Protein AF-C2E401-F1 (afdb_monomer)

Nearest PDB structures (foldseek):
  1vhv-assembly1_A  TM=4.574E-01  e=3.512E+00  Archaeoglobus fulgidus
  2iyl-assembly1_D  TM=3.220E-01  e=4.469E+00  Thermus aquaticus
  8xku-assembly1_B  TM=2.188E-01  e=2.760E+00  Arabidopsis thaliana
  1ygp-assembly1_B  TM=1.550E-01  e=3.512E+00  Saccharomyces cerevisiae

Structure (mmCIF, N/CA/C/O backbone):
data_AF-C2E401-F1
#
_entry.id   AF-C2E401-F1
#
loop_
_atom_site.group_PDB
_atom_site.id
_atom_site.type_symbol
_atom_site.label_atom_id
_atom_site.label_alt_id
_atom_site.label_comp_id
_atom_site.label_asym_id
_atom_site.label_entity_id
_atom_site.label_seq_id
_atom_site.pdbx_PDB_ins_code
_atom_site.Cartn_x
_atom_site.Cartn_y
_atom_site.Cartn_z
_atom_site.occupancy
_atom_site.B_iso_or_equiv
_atom_site.auth_seq_id
_atom_site.auth_comp_id
_atom_site.auth_asym_id
_atom_site.auth_atom_id
_atom_site.pdbx_PDB_model_num
ATOM 1 N N . MET A 1 1 ? 2.621 3.891 -14.613 1.00 53.84 1 MET A N 1
ATOM 2 C CA . MET A 1 1 ? 1.465 3.676 -15.505 1.00 53.84 1 MET A CA 1
ATOM 3 C C . MET A 1 1 ? 0.706 4.968 -15.744 1.00 53.84 1 MET A C 1
ATOM 5 O O . MET A 1 1 ? 0.285 5.623 -14.804 1.00 53.84 1 MET A O 1
ATOM 9 N N . ILE A 1 2 ? 0.466 5.274 -17.022 1.00 48.91 2 ILE A N 1
ATOM 10 C CA . ILE A 1 2 ? -0.701 6.003 -17.568 1.00 48.91 2 ILE A CA 1
ATOM 11 C C . ILE A 1 2 ? -0.816 7.533 -17.373 1.00 48.91 2 ILE A C 1
ATOM 13 O O . ILE A 1 2 ? -1.593 8.129 -18.115 1.00 48.91 2 ILE A O 1
ATOM 17 N N . ILE A 1 3 ? -0.002 8.221 -16.565 1.00 50.59 3 ILE A N 1
ATOM 18 C CA . ILE A 1 3 ? 0.124 9.692 -16.685 1.00 50.59 3 ILE A CA 1
ATOM 19 C C . ILE A 1 3 ? 1.580 10.095 -16.886 1.00 50.59 3 ILE A C 1
ATOM 21 O O . ILE A 1 3 ? 2.408 9.993 -15.989 1.00 50.59 3 ILE A O 1
ATOM 25 N N . GLY A 1 4 ? 1.883 10.583 -18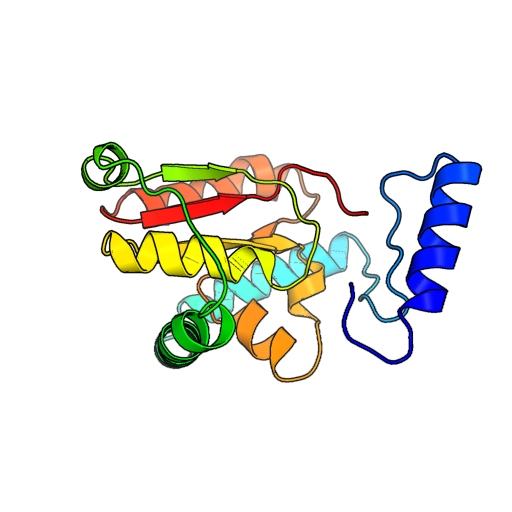.086 1.00 59.53 4 GLY A N 1
ATOM 26 C CA . GLY A 1 4 ? 3.185 11.150 -18.410 1.00 59.53 4 GLY A CA 1
ATOM 27 C C . GLY A 1 4 ? 3.507 11.058 -19.895 1.00 59.53 4 GLY A C 1
ATOM 28 O O . GLY A 1 4 ? 2.906 10.281 -20.638 1.00 59.53 4 GLY A O 1
ATOM 29 N N . LYS A 1 5 ? 4.512 11.829 -20.318 1.00 65.88 5 LYS A N 1
ATOM 30 C CA . LYS A 1 5 ? 5.026 11.883 -21.699 1.00 65.88 5 LYS A CA 1
ATOM 31 C C . LYS A 1 5 ? 5.462 10.511 -22.261 1.00 65.88 5 LYS A C 1
ATOM 33 O O . LYS A 1 5 ? 5.660 10.392 -23.462 1.00 65.88 5 LYS A O 1
ATOM 38 N N . LYS A 1 6 ? 5.576 9.480 -21.410 1.00 80.75 6 LYS A N 1
ATOM 39 C CA . LYS A 1 6 ? 6.107 8.142 -21.718 1.00 80.75 6 LYS A CA 1
ATOM 40 C C . LYS A 1 6 ? 5.049 7.041 -21.903 1.00 80.75 6 LYS A C 1
ATOM 42 O O . LYS A 1 6 ? 5.400 5.872 -22.001 1.00 80.75 6 LYS A O 1
ATOM 47 N N . ARG A 1 7 ? 3.748 7.361 -21.992 1.00 84.25 7 ARG A N 1
ATOM 48 C CA . ARG A 1 7 ? 2.684 6.338 -22.168 1.00 84.25 7 ARG A CA 1
ATOM 49 C C . ARG A 1 7 ? 2.945 5.385 -23.345 1.00 84.25 7 ARG A C 1
ATOM 51 O O . ARG A 1 7 ? 2.696 4.190 -23.222 1.00 84.25 7 ARG A O 1
ATOM 58 N N . GLN A 1 8 ? 3.426 5.904 -24.475 1.00 88.88 8 GLN A N 1
ATOM 59 C CA . GLN A 1 8 ? 3.724 5.078 -25.652 1.00 88.88 8 GLN A CA 1
ATOM 60 C C . GLN A 1 8 ? 4.881 4.104 -25.403 1.00 88.88 8 GLN A C 1
ATOM 62 O O . GLN A 1 8 ? 4.818 2.954 -25.829 1.00 88.88 8 GLN A O 1
ATOM 67 N N . GLU A 1 9 ? 5.898 4.540 -24.661 1.00 90.56 9 GLU A N 1
ATOM 68 C CA . GLU A 1 9 ? 7.035 3.709 -24.266 1.00 90.56 9 GLU A CA 1
ATOM 69 C C . GLU A 1 9 ? 6.587 2.544 -23.375 1.00 90.56 9 GLU A C 1
ATOM 71 O O . GLU A 1 9 ? 6.950 1.400 -23.628 1.00 90.56 9 GLU A O 1
ATOM 76 N N . VAL A 1 10 ? 5.701 2.804 -22.409 1.00 88.06 10 VAL A N 1
ATOM 77 C CA . VAL A 1 10 ? 5.106 1.758 -21.559 1.00 88.06 10 VAL A CA 1
ATOM 78 C C . VAL A 1 10 ? 4.336 0.733 -22.397 1.00 88.06 10 VAL A C 1
ATOM 80 O O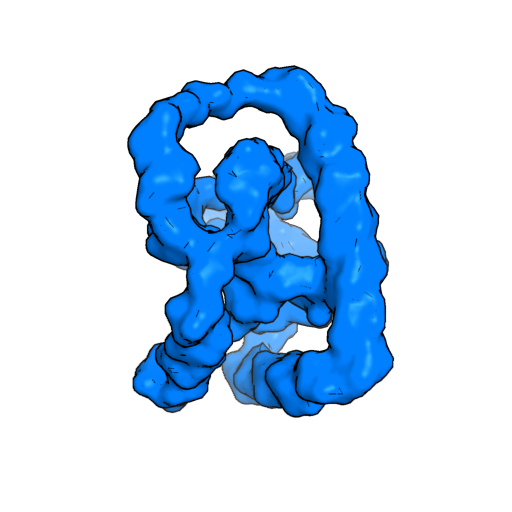 . VAL A 1 10 ? 4.521 -0.469 -22.228 1.00 88.06 10 VAL A O 1
ATOM 83 N N . ILE A 1 11 ? 3.510 1.180 -23.352 1.00 89.88 11 ILE A N 1
ATOM 84 C CA . ILE A 1 11 ? 2.772 0.273 -24.252 1.00 89.88 11 ILE A CA 1
ATOM 85 C C . ILE A 1 11 ? 3.740 -0.590 -25.072 1.00 89.88 11 ILE A C 1
ATOM 87 O O . ILE A 1 11 ? 3.501 -1.786 -25.259 1.00 89.88 11 ILE A O 1
ATOM 91 N N . PHE A 1 12 ? 4.830 -0.002 -25.564 1.00 92.81 12 PHE A N 1
ATOM 92 C CA . PHE A 1 12 ? 5.866 -0.738 -26.281 1.00 92.81 12 PHE A CA 1
ATOM 93 C C . PHE A 1 12 ? 6.557 -1.774 -25.382 1.00 92.81 12 PHE A C 1
ATOM 95 O O . PHE A 1 12 ? 6.706 -2.929 -25.788 1.00 92.81 12 PHE A O 1
ATOM 102 N N . ASN A 1 13 ? 6.904 -1.399 -24.149 1.00 91.88 13 ASN A N 1
ATOM 103 C CA . ASN A 1 13 ? 7.502 -2.298 -23.167 1.00 91.88 13 ASN A CA 1
ATOM 104 C C . ASN A 1 13 ? 6.585 -3.483 -22.854 1.00 91.88 13 ASN A C 1
ATOM 106 O O . ASN A 1 13 ? 7.047 -4.618 -22.927 1.00 91.88 13 ASN A O 1
ATOM 110 N N . ILE A 1 14 ? 5.286 -3.246 -22.634 1.00 90.50 14 ILE A N 1
ATOM 111 C CA . ILE A 1 14 ? 4.287 -4.311 -22.441 1.00 90.50 14 ILE A CA 1
ATOM 112 C C . ILE A 1 14 ? 4.286 -5.270 -23.637 1.00 90.50 14 ILE A C 1
ATOM 114 O O . ILE A 1 14 ? 4.414 -6.481 -23.458 1.00 90.50 14 ILE A O 1
ATOM 118 N N . LYS A 1 15 ? 4.197 -4.753 -24.873 1.00 93.94 15 LYS A N 1
ATOM 119 C CA . LYS A 1 15 ? 4.199 -5.591 -26.089 1.00 93.94 15 LYS A CA 1
ATOM 120 C C . LYS A 1 15 ? 5.456 -6.457 -26.188 1.00 93.94 15 LYS A C 1
ATOM 122 O O . LYS A 1 15 ? 5.365 -7.636 -26.534 1.00 93.94 15 LYS A O 1
ATOM 127 N N . ARG A 1 16 ? 6.620 -5.885 -25.873 1.00 95.56 16 ARG A N 1
ATOM 128 C CA . ARG A 1 16 ? 7.897 -6.606 -25.846 1.00 95.56 16 ARG A CA 1
ATOM 129 C C . ARG A 1 16 ? 7.902 -7.691 -24.767 1.00 95.56 16 ARG A C 1
ATOM 131 O O . ARG A 1 16 ? 8.187 -8.841 -25.089 1.00 95.56 16 ARG A O 1
ATOM 138 N N . CYS A 1 17 ? 7.543 -7.357 -23.527 1.00 93.44 17 CYS A N 1
ATOM 139 C CA . CYS A 1 17 ? 7.498 -8.300 -22.407 1.00 93.44 17 CYS A CA 1
ATOM 140 C C . CYS A 1 17 ? 6.552 -9.478 -22.692 1.00 93.44 17 CYS A C 1
ATOM 142 O O . CYS A 1 17 ? 6.923 -10.627 -22.458 1.00 93.44 17 CYS A O 1
ATOM 144 N N . VAL A 1 18 ? 5.384 -9.223 -23.296 1.00 93.25 18 VAL A N 1
ATOM 145 C CA . VAL A 1 18 ? 4.443 -10.273 -23.730 1.00 93.25 18 VAL A CA 1
ATOM 146 C C . VAL A 1 18 ? 5.065 -11.178 -24.797 1.00 93.25 18 VAL A C 1
ATOM 148 O O . VAL A 1 18 ? 5.017 -12.400 -24.656 1.00 93.25 18 VAL A O 1
ATOM 151 N N . LYS A 1 19 ? 5.697 -10.609 -25.836 1.00 96.62 19 LYS A N 1
ATOM 152 C CA . LYS A 1 19 ? 6.385 -11.384 -26.889 1.00 96.62 19 LYS A CA 1
ATOM 153 C C . LYS A 1 19 ? 7.498 -12.267 -26.312 1.00 96.62 19 LYS A C 1
ATOM 155 O O . LYS A 1 19 ? 7.690 -13.392 -26.763 1.00 96.62 19 LYS A O 1
ATOM 160 N N . GLU A 1 20 ? 8.205 -11.766 -25.304 1.00 96.50 20 GLU A N 1
ATOM 161 C CA . GLU A 1 20 ? 9.292 -12.465 -24.611 1.00 96.50 20 GLU A CA 1
ATOM 162 C C . GLU A 1 20 ? 8.810 -13.395 -23.479 1.00 96.50 20 GLU A C 1
ATOM 164 O O . GLU A 1 20 ? 9.640 -14.016 -22.818 1.00 96.50 20 GLU A O 1
ATOM 169 N N . LYS A 1 21 ? 7.492 -13.507 -23.240 1.00 93.56 21 LYS A N 1
ATOM 170 C CA . LYS A 1 21 ? 6.885 -14.258 -22.119 1.00 93.56 21 LYS A CA 1
ATOM 171 C C . LYS A 1 21 ? 7.389 -13.823 -20.731 1.00 93.56 21 LYS A C 1
ATOM 173 O O . LYS A 1 21 ? 7.391 -14.603 -19.781 1.00 93.56 21 LYS A O 1
ATOM 178 N N . LYS A 1 22 ? 7.800 -12.562 -20.599 1.00 89.62 22 LYS A N 1
ATOM 179 C CA . LYS A 1 22 ? 8.215 -11.921 -19.345 1.00 89.62 22 LYS A CA 1
ATOM 180 C C . LYS A 1 22 ? 7.029 -11.188 -18.723 1.00 89.62 22 LYS A C 1
ATOM 182 O O . LYS A 1 22 ? 6.993 -9.967 -18.706 1.00 89.62 22 LYS A O 1
ATOM 187 N N . PHE A 1 23 ? 6.042 -11.938 -18.240 1.00 85.06 23 PHE A N 1
ATOM 188 C CA . PHE A 1 23 ? 4.766 -11.368 -17.784 1.00 85.06 23 PHE A CA 1
ATOM 189 C C . PHE A 1 23 ? 4.851 -10.532 -16.502 1.00 85.06 23 PHE A C 1
ATOM 191 O O . PHE A 1 23 ? 3.924 -9.785 -16.233 1.00 85.06 23 PHE A O 1
ATOM 198 N N . ASN A 1 24 ? 5.952 -10.652 -15.751 1.00 83.12 24 ASN A N 1
ATOM 199 C CA . ASN A 1 24 ? 6.128 -10.011 -14.446 1.00 83.12 24 ASN A CA 1
ATOM 200 C C . ASN A 1 24 ? 7.250 -8.951 -14.446 1.00 83.12 24 ASN A C 1
ATOM 202 O O . ASN A 1 24 ? 7.960 -8.793 -13.450 1.00 83.12 24 ASN A O 1
ATOM 206 N N . ALA A 1 25 ? 7.572 -8.387 -15.611 1.00 85.12 25 ALA A N 1
ATOM 207 C CA . ALA A 1 25 ? 8.765 -7.572 -15.800 1.00 85.12 25 ALA A CA 1
ATOM 208 C C . ALA A 1 25 ? 8.399 -6.106 -15.989 1.00 85.12 25 ALA A C 1
ATOM 210 O O . ALA A 1 25 ? 7.929 -5.763 -17.070 1.00 85.12 25 ALA A O 1
ATOM 211 N N . LYS A 1 26 ? 8.771 -5.274 -15.003 1.00 84.88 26 LYS A N 1
ATOM 212 C CA . LYS A 1 26 ? 8.526 -3.824 -14.969 1.00 84.88 26 LYS A CA 1
ATOM 213 C C . LYS A 1 26 ? 8.555 -3.180 -16.351 1.00 84.88 26 LYS A C 1
ATOM 215 O O . LYS A 1 26 ? 9.577 -3.202 -17.046 1.00 84.88 26 LYS A O 1
ATOM 220 N N . VAL A 1 27 ? 7.449 -2.543 -16.711 1.00 87.56 27 VAL A N 1
ATOM 221 C CA . VAL A 1 27 ? 7.296 -1.854 -18.003 1.00 87.56 27 VAL A CA 1
ATOM 222 C C . VAL A 1 27 ? 7.454 -0.335 -17.915 1.00 87.56 27 VAL A C 1
ATOM 224 O O . VAL A 1 27 ? 7.533 0.335 -18.949 1.00 87.56 27 VAL A O 1
ATOM 227 N N . GLU A 1 28 ? 7.527 0.216 -16.703 1.00 85.75 28 GLU A N 1
ATOM 228 C CA . GLU A 1 28 ? 7.689 1.647 -16.447 1.00 85.75 28 GLU A CA 1
ATOM 229 C C . GLU A 1 28 ? 9.171 2.070 -16.484 1.00 85.75 28 GLU A C 1
ATOM 231 O O . GLU A 1 28 ? 9.971 1.579 -15.688 1.00 85.75 28 GLU A O 1
ATOM 236 N N . PRO A 1 29 ? 9.565 3.005 -17.370 1.00 82.81 29 PRO A N 1
ATOM 237 C CA . PRO A 1 29 ? 10.975 3.363 -17.573 1.00 82.81 29 PRO A CA 1
ATOM 238 C C . PRO A 1 29 ? 11.685 3.966 -16.354 1.00 82.81 29 PRO A C 1
ATOM 240 O O . PRO A 1 29 ? 12.901 3.847 -16.235 1.00 82.81 29 PRO A O 1
ATOM 243 N N . ASP A 1 30 ? 10.942 4.643 -15.476 1.00 82.88 30 ASP A N 1
ATOM 244 C CA . ASP A 1 30 ? 11.491 5.395 -14.339 1.00 82.88 30 ASP A CA 1
ATOM 245 C C . ASP A 1 30 ? 11.269 4.684 -12.992 1.00 82.88 30 ASP A C 1
ATOM 247 O O . ASP A 1 30 ? 11.499 5.274 -11.929 1.00 82.88 30 ASP A O 1
ATOM 251 N N . ASP A 1 31 ? 10.813 3.429 -13.016 1.00 81.94 31 ASP A N 1
ATOM 252 C CA . ASP A 1 31 ? 10.575 2.682 -11.789 1.00 81.94 31 ASP A CA 1
ATOM 253 C C . ASP A 1 31 ? 11.897 2.283 -11.114 1.00 81.94 31 ASP A C 1
ATOM 255 O O . ASP A 1 31 ? 12.832 1.816 -11.774 1.00 81.94 31 ASP A O 1
ATOM 259 N N . PRO A 1 32 ? 12.018 2.441 -9.780 1.00 82.00 32 PRO A N 1
ATOM 260 C CA . PRO A 1 32 ? 13.243 2.082 -9.084 1.00 82.00 32 PRO A CA 1
ATOM 261 C C . PRO A 1 32 ? 13.542 0.582 -9.199 1.00 82.00 32 PRO A C 1
ATOM 263 O O . PRO A 1 32 ? 12.766 -0.255 -8.741 1.00 82.00 32 PRO A O 1
ATOM 266 N N . VAL A 1 33 ? 14.719 0.241 -9.725 1.00 81.94 33 VAL A N 1
ATOM 267 C CA . VAL A 1 33 ? 15.235 -1.136 -9.748 1.00 81.94 33 VAL A CA 1
ATOM 268 C C . VAL A 1 33 ? 16.259 -1.301 -8.632 1.00 81.94 33 VAL A C 1
ATOM 270 O O . VAL A 1 33 ? 17.300 -0.643 -8.613 1.00 81.94 33 VAL A O 1
ATOM 273 N N . LEU A 1 34 ? 15.960 -2.170 -7.668 1.00 84.75 34 LEU A N 1
ATOM 274 C CA . LEU A 1 34 ? 16.751 -2.342 -6.451 1.00 84.75 34 LEU A CA 1
ATOM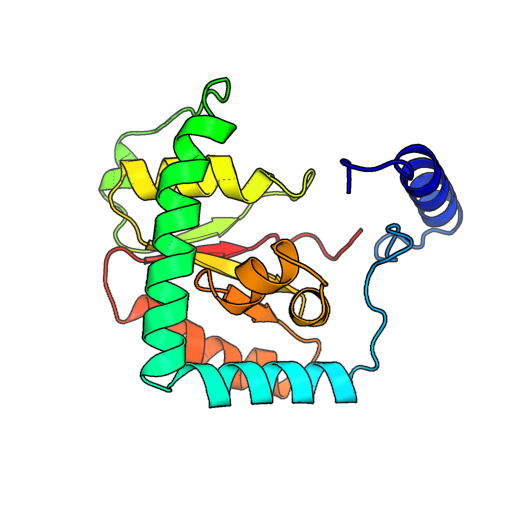 275 C C . LEU A 1 34 ? 17.122 -3.812 -6.241 1.00 84.75 34 LEU A C 1
ATOM 277 O O . LEU A 1 34 ? 16.387 -4.727 -6.607 1.00 84.75 34 LEU A O 1
ATOM 281 N N . SER A 1 35 ? 18.266 -4.056 -5.599 1.00 88.38 35 SER A N 1
ATOM 282 C CA . SER A 1 35 ? 18.619 -5.414 -5.176 1.00 88.38 35 SER A CA 1
ATOM 283 C C . SER A 1 35 ? 17.729 -5.874 -4.018 1.00 88.38 35 SER A C 1
ATOM 285 O O . SER A 1 35 ? 17.392 -5.084 -3.133 1.00 88.38 35 SER A O 1
ATOM 287 N N . LYS A 1 36 ? 17.443 -7.182 -3.940 1.00 87.50 36 LYS A N 1
ATOM 288 C CA . LYS A 1 36 ? 16.645 -7.783 -2.850 1.00 87.50 36 LYS A CA 1
ATOM 289 C C . LYS A 1 36 ? 17.145 -7.387 -1.452 1.00 87.50 36 LYS A C 1
ATOM 291 O O . LYS A 1 36 ? 16.355 -7.082 -0.563 1.00 87.50 36 LYS A O 1
ATOM 296 N N . LYS A 1 37 ? 18.471 -7.340 -1.257 1.00 90.50 37 LYS A N 1
ATOM 297 C CA . LYS A 1 37 ? 19.100 -6.929 0.013 1.00 90.50 37 LYS A CA 1
ATOM 298 C C . LYS A 1 37 ? 18.796 -5.470 0.356 1.00 90.50 37 LYS A C 1
ATOM 300 O O . LYS A 1 37 ? 18.595 -5.145 1.524 1.00 90.50 37 LYS A O 1
ATOM 305 N N . TYR A 1 38 ? 18.796 -4.591 -0.642 1.00 92.81 38 TYR A N 1
ATOM 306 C CA . TYR A 1 38 ? 18.495 -3.181 -0.436 1.00 92.81 38 TYR A CA 1
ATOM 307 C C . TYR A 1 38 ? 17.004 -2.957 -0.164 1.00 92.81 38 TYR A C 1
ATOM 309 O O . TYR A 1 38 ? 16.670 -2.213 0.755 1.00 92.81 38 TYR A O 1
ATOM 317 N N . CYS A 1 39 ? 16.125 -3.656 -0.885 1.00 93.25 39 CYS A N 1
ATOM 318 C CA . CYS A 1 39 ? 14.688 -3.660 -0.626 1.00 93.25 39 CYS A CA 1
ATOM 319 C C . CYS A 1 39 ? 14.348 -4.080 0.810 1.00 93.25 39 CYS A C 1
ATOM 321 O O . CYS A 1 39 ? 13.613 -3.377 1.501 1.00 93.25 39 CYS A O 1
ATOM 323 N N . LEU A 1 40 ? 14.954 -5.162 1.311 1.00 94.00 40 LEU A N 1
ATOM 324 C CA . LEU A 1 40 ? 14.729 -5.603 2.689 1.00 94.00 40 LEU A CA 1
ATOM 325 C C . LEU A 1 40 ? 15.128 -4.522 3.707 1.00 94.00 40 LEU A C 1
ATOM 327 O O . LEU A 1 40 ? 14.331 -4.166 4.572 1.00 94.00 40 LEU A O 1
ATOM 331 N N . LYS A 1 41 ? 16.321 -3.930 3.555 1.00 94.88 41 LYS A N 1
ATOM 332 C CA . LYS A 1 41 ? 16.780 -2.825 4.416 1.00 94.88 41 LYS A CA 1
ATOM 333 C C . LYS A 1 41 ? 15.865 -1.602 4.340 1.00 94.88 41 LYS A C 1
ATOM 335 O O . LYS A 1 41 ? 15.683 -0.895 5.331 1.00 94.88 41 LYS A O 1
ATOM 340 N N . LEU A 1 42 ? 15.316 -1.322 3.160 1.00 95.12 42 LEU A N 1
ATOM 341 C CA . LEU A 1 42 ? 14.392 -0.216 2.941 1.00 95.12 42 LEU A CA 1
ATOM 342 C C . LEU A 1 42 ? 13.088 -0.423 3.722 1.00 95.12 42 LEU A C 1
ATOM 344 O O . LEU A 1 42 ? 12.633 0.507 4.389 1.00 95.12 42 LEU A O 1
ATOM 348 N N . VAL A 1 43 ? 12.542 -1.640 3.695 1.00 95.62 43 VAL A N 1
ATOM 349 C CA . VAL A 1 43 ? 11.350 -2.023 4.463 1.00 95.62 43 VAL A CA 1
ATOM 350 C C . VAL A 1 43 ? 11.613 -2.001 5.972 1.00 95.62 43 VAL A C 1
ATOM 352 O O . VAL A 1 43 ? 10.811 -1.456 6.728 1.00 95.62 43 VAL A O 1
ATOM 355 N N . GLU A 1 44 ? 12.756 -2.514 6.429 1.00 94.19 44 GLU A N 1
ATOM 356 C CA . GLU A 1 44 ? 13.147 -2.453 7.846 1.00 94.19 44 GLU A CA 1
ATOM 357 C C . GLU A 1 44 ? 13.245 -1.001 8.340 1.00 94.19 44 GLU A C 1
ATOM 359 O O . GLU A 1 44 ? 12.673 -0.644 9.375 1.00 94.19 44 GLU A O 1
ATOM 364 N N . LYS A 1 45 ? 13.901 -0.130 7.561 1.00 93.94 45 LYS A N 1
ATOM 365 C CA . LYS A 1 45 ? 14.011 1.303 7.866 1.00 93.94 45 LYS A CA 1
ATOM 366 C C . LYS A 1 45 ? 12.649 1.998 7.869 1.00 93.94 45 LYS A C 1
ATOM 368 O O . LYS A 1 45 ? 12.416 2.864 8.713 1.00 93.94 45 LYS A O 1
ATOM 373 N N . PHE A 1 46 ? 11.758 1.634 6.946 1.00 94.75 46 PHE A N 1
ATOM 374 C CA . PHE A 1 46 ? 10.391 2.153 6.910 1.00 94.75 46 PHE A CA 1
ATOM 375 C C . PHE A 1 46 ? 9.684 1.894 8.244 1.00 94.75 46 PHE A C 1
ATOM 377 O O . PHE A 1 46 ? 9.233 2.842 8.890 1.00 94.75 46 PHE A O 1
ATOM 384 N N . TRP A 1 47 ? 9.670 0.644 8.711 1.00 94.12 47 TRP A N 1
ATOM 385 C CA . TRP A 1 47 ? 8.994 0.283 9.956 1.00 94.12 47 TRP A CA 1
ATOM 386 C C . TRP A 1 47 ? 9.646 0.883 11.203 1.00 94.12 47 TRP A C 1
ATOM 388 O O . TRP A 1 47 ? 8.929 1.330 12.101 1.00 94.12 47 TRP A O 1
ATOM 398 N N . ALA A 1 48 ? 10.981 0.944 11.252 1.00 92.25 48 ALA A N 1
ATOM 399 C CA . ALA A 1 48 ? 11.710 1.563 12.360 1.00 92.25 48 ALA A CA 1
ATOM 400 C C . ALA A 1 48 ? 11.337 3.047 12.528 1.00 92.25 48 ALA A C 1
ATOM 402 O O . ALA A 1 48 ? 11.032 3.500 13.633 1.00 92.25 48 ALA A O 1
ATOM 403 N N . ASN A 1 49 ? 11.271 3.789 11.420 1.00 88.69 49 ASN A N 1
ATOM 404 C CA . ASN A 1 49 ? 10.951 5.214 11.441 1.00 88.69 49 ASN A CA 1
ATOM 405 C C . ASN A 1 49 ? 9.472 5.483 11.760 1.00 88.69 49 ASN A C 1
ATOM 407 O O . ASN A 1 49 ? 9.143 6.495 12.386 1.00 88.69 49 ASN A O 1
ATOM 411 N N . HIS A 1 50 ? 8.568 4.574 11.374 1.00 85.75 50 HIS A N 1
ATOM 412 C CA . HIS A 1 50 ? 7.124 4.811 11.452 1.00 85.75 50 HIS A CA 1
ATOM 413 C C . HIS A 1 50 ? 6.547 4.819 12.879 1.00 85.75 50 HIS A C 1
ATOM 415 O O . HIS A 1 50 ? 5.401 5.221 13.089 1.00 85.75 50 HIS A O 1
ATOM 421 N N . ASN A 1 51 ? 7.337 4.431 13.884 1.00 80.75 51 ASN A N 1
ATOM 422 C CA . ASN A 1 51 ? 6.923 4.495 15.286 1.00 80.75 51 ASN A CA 1
ATOM 423 C C . ASN A 1 51 ? 7.127 5.879 15.932 1.00 80.75 51 ASN A C 1
ATOM 425 O O . ASN A 1 51 ? 6.535 6.133 16.989 1.00 80.75 51 ASN A O 1
ATOM 429 N N . SER A 1 52 ? 7.893 6.779 15.302 1.00 89.38 52 SER A N 1
ATOM 430 C CA . SER A 1 52 ? 8.179 8.106 15.857 1.00 89.38 52 SER A CA 1
ATOM 431 C C . SER A 1 52 ? 6.930 9.012 15.903 1.00 89.38 52 SER A C 1
ATOM 433 O O . SER A 1 52 ? 6.054 8.908 15.034 1.00 89.38 52 SER A O 1
ATOM 435 N N . PRO A 1 53 ? 6.813 9.927 16.889 1.00 89.69 53 PRO A N 1
ATOM 436 C CA . PRO A 1 53 ? 5.711 10.894 16.951 1.00 89.69 53 PRO A CA 1
ATOM 437 C C . PRO A 1 53 ? 5.620 11.772 15.698 1.00 89.69 53 PRO A C 1
ATOM 439 O O . PRO A 1 53 ? 4.528 11.988 15.173 1.00 89.69 53 PRO A O 1
ATOM 442 N N . PHE A 1 54 ? 6.770 12.200 15.171 1.00 90.69 54 PHE A N 1
ATOM 443 C CA . PHE A 1 54 ? 6.845 12.994 13.948 1.00 90.69 54 PHE A CA 1
ATOM 444 C C . PHE A 1 54 ? 6.266 12.235 12.747 1.00 90.69 54 PHE A C 1
ATOM 446 O O . PHE A 1 54 ? 5.371 12.737 12.072 1.00 90.69 54 PHE A O 1
ATOM 453 N N . SER A 1 55 ? 6.678 10.982 12.521 1.00 89.69 55 SER A N 1
ATOM 454 C CA . SER A 1 55 ? 6.130 10.170 11.427 1.00 89.69 55 SER A CA 1
ATOM 455 C C . SER A 1 55 ? 4.626 9.923 11.567 1.00 89.69 55 SER A C 1
ATOM 457 O O . SER A 1 55 ? 3.914 9.907 10.563 1.00 89.69 55 SER A O 1
ATOM 459 N N . LYS A 1 56 ? 4.108 9.787 12.794 1.00 90.44 56 LYS A N 1
ATOM 460 C CA . LYS A 1 56 ? 2.659 9.680 13.033 1.00 90.44 56 LYS A CA 1
ATOM 461 C C . LYS A 1 56 ? 1.920 10.963 12.645 1.00 90.44 56 LYS A C 1
ATOM 463 O O . LYS A 1 56 ? 0.849 10.868 12.041 1.00 90.44 56 LYS A O 1
ATOM 468 N N . ALA A 1 57 ? 2.485 12.134 12.947 1.00 93.75 57 ALA A N 1
ATOM 469 C CA . ALA A 1 57 ? 1.931 13.429 12.552 1.00 93.75 57 ALA A CA 1
ATOM 470 C C . ALA A 1 57 ? 1.929 13.606 11.024 1.00 93.75 57 ALA A C 1
ATOM 472 O O . ALA A 1 57 ? 0.897 13.953 10.448 1.00 93.75 57 ALA A O 1
ATOM 473 N N . ILE A 1 58 ? 3.036 13.270 10.354 1.00 94.44 58 ILE A N 1
ATOM 474 C CA . ILE A 1 58 ? 3.120 13.313 8.887 1.00 94.44 58 ILE A CA 1
ATOM 475 C C . ILE A 1 58 ? 2.124 12.344 8.242 1.00 94.44 58 ILE A C 1
ATOM 477 O O . ILE A 1 58 ? 1.463 12.703 7.270 1.00 94.44 58 ILE A O 1
ATOM 481 N N . ASN A 1 59 ? 1.939 11.149 8.805 1.00 93.56 59 ASN A N 1
ATOM 482 C CA . ASN A 1 59 ? 0.934 10.213 8.309 1.00 93.56 59 ASN A CA 1
ATOM 483 C C . ASN A 1 59 ? -0.494 10.784 8.481 1.00 93.56 59 ASN A C 1
ATOM 485 O O . ASN A 1 59 ? -1.292 10.740 7.548 1.00 93.56 59 ASN A O 1
ATOM 489 N N . ILE A 1 60 ? -0.819 11.427 9.615 1.00 94.25 60 ILE A N 1
ATOM 490 C CA . ILE A 1 60 ? -2.104 12.143 9.773 1.00 94.25 60 ILE A CA 1
ATOM 491 C C . ILE A 1 60 ? -2.300 13.189 8.663 1.00 94.25 60 ILE A C 1
ATOM 493 O O . ILE A 1 60 ? -3.382 13.240 8.074 1.00 94.25 60 ILE A O 1
ATOM 497 N N . LEU A 1 61 ? -1.273 13.988 8.361 1.00 95.69 61 LEU A N 1
ATOM 498 C CA . LEU A 1 61 ? -1.319 14.991 7.295 1.00 95.69 61 LEU A CA 1
ATOM 499 C C . LEU A 1 61 ? -1.554 14.349 5.919 1.00 95.69 61 LEU A C 1
ATOM 501 O O . LEU A 1 61 ? -2.488 14.735 5.218 1.00 95.69 61 LEU A O 1
ATOM 505 N N . ALA A 1 62 ? -0.767 13.335 5.557 1.00 95.44 62 ALA A N 1
ATOM 506 C CA . ALA A 1 62 ? -0.895 12.638 4.279 1.00 95.44 62 ALA A CA 1
ATOM 507 C C . ALA A 1 62 ? -2.285 12.002 4.109 1.00 95.44 62 ALA A C 1
ATOM 509 O O . ALA A 1 62 ? -2.900 12.118 3.049 1.00 95.44 62 ALA A O 1
ATOM 510 N N . ARG A 1 63 ? -2.841 11.406 5.174 1.00 94.38 63 ARG A N 1
ATOM 511 C CA . ARG A 1 63 ? -4.213 10.873 5.161 1.00 94.38 63 ARG A CA 1
ATOM 512 C C . ARG A 1 63 ? -5.262 11.955 4.967 1.00 94.38 63 ARG A C 1
ATOM 514 O O . ARG A 1 63 ? -6.240 11.706 4.271 1.00 94.38 63 ARG A O 1
ATOM 521 N N . ARG A 1 64 ? -5.096 13.133 5.577 1.00 95.31 64 ARG A N 1
ATOM 522 C CA . ARG A 1 64 ? -6.018 14.263 5.377 1.00 95.31 64 ARG A CA 1
ATOM 523 C C . ARG A 1 64 ? -5.993 14.735 3.927 1.00 95.31 64 ARG A C 1
ATOM 525 O O . ARG A 1 64 ? -7.060 14.857 3.338 1.00 95.31 64 ARG A O 1
ATOM 532 N N . ILE A 1 65 ? -4.803 14.900 3.347 1.00 94.69 65 ILE A N 1
ATOM 533 C CA . ILE A 1 65 ? -4.637 15.239 1.925 1.00 94.69 65 ILE A CA 1
ATOM 534 C C . ILE A 1 65 ? -5.361 14.209 1.053 1.00 94.69 65 ILE A C 1
ATOM 536 O O . ILE A 1 65 ? -6.188 14.580 0.223 1.00 94.69 65 ILE A O 1
ATOM 540 N N . LEU A 1 66 ? -5.127 12.914 1.291 1.00 94.75 66 LEU A N 1
ATOM 541 C CA . LEU A 1 66 ? -5.772 11.849 0.524 1.00 94.75 66 LEU A CA 1
ATOM 542 C C . LEU A 1 66 ? -7.298 11.840 0.711 1.00 94.75 66 LEU A C 1
ATOM 544 O O . LEU A 1 66 ? -8.025 11.669 -0.262 1.00 94.75 66 LEU A O 1
ATOM 548 N N . ASN A 1 67 ? -7.799 12.047 1.932 1.00 95.25 67 ASN A N 1
ATOM 549 C CA . ASN A 1 67 ? -9.236 12.107 2.215 1.00 95.25 67 ASN A CA 1
ATOM 5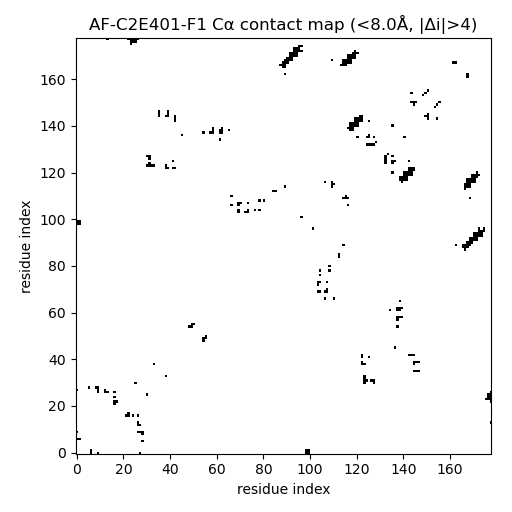50 C C . ASN A 1 67 ? -9.922 13.288 1.510 1.00 95.25 67 ASN A C 1
ATOM 552 O O . ASN A 1 67 ? -11.072 13.150 1.112 1.00 95.25 67 ASN A O 1
ATOM 556 N N . VAL A 1 68 ? -9.245 14.429 1.358 1.00 95.56 68 VAL A N 1
ATOM 557 C CA . VAL A 1 68 ? -9.782 15.598 0.638 1.00 95.56 68 VAL A CA 1
ATOM 558 C C . VAL A 1 68 ? -9.692 15.399 -0.875 1.00 95.56 68 VAL A C 1
ATOM 560 O O . VAL A 1 68 ? -10.655 15.662 -1.590 1.00 95.56 68 VAL A O 1
ATOM 563 N N . GLY A 1 69 ? -8.562 14.888 -1.372 1.00 94.50 69 GLY A N 1
ATOM 564 C CA . GLY A 1 69 ? -8.355 14.659 -2.802 1.00 94.50 69 GLY A CA 1
ATOM 565 C C . GLY A 1 69 ? -9.221 13.533 -3.369 1.00 94.50 69 GLY A C 1
ATOM 566 O O . GLY A 1 69 ? -9.670 13.620 -4.506 1.00 94.50 69 GLY A O 1
ATOM 567 N N . THR A 1 70 ? -9.507 12.491 -2.582 1.00 95.75 70 THR A N 1
ATOM 568 C CA . THR A 1 70 ? -10.224 11.302 -3.071 1.00 95.75 70 THR A CA 1
ATOM 569 C C . THR A 1 70 ? -11.613 11.633 -3.638 1.00 95.75 70 THR A C 1
ATOM 571 O O . THR A 1 70 ? -11.863 11.254 -4.783 1.00 95.75 70 THR A O 1
ATOM 574 N N . PRO A 1 71 ? -12.523 12.337 -2.929 1.00 93.81 71 PRO A N 1
ATOM 575 C CA . PRO A 1 71 ? -13.826 12.700 -3.485 1.00 93.81 71 PRO A CA 1
ATOM 576 C C . PRO A 1 71 ? -13.729 13.528 -4.768 1.00 93.81 71 PRO A C 1
ATOM 578 O O . PRO A 1 71 ? -14.484 13.266 -5.696 1.00 93.81 71 PRO A O 1
ATOM 581 N N . LEU A 1 72 ? -12.779 14.469 -4.836 1.00 93.94 72 LEU A N 1
ATOM 582 C CA . LEU A 1 72 ? -12.572 15.353 -5.990 1.00 93.94 72 LEU A CA 1
ATOM 583 C C . LEU A 1 72 ? -12.098 14.577 -7.225 1.00 93.94 72 LEU A C 1
ATOM 585 O O . LEU A 1 72 ? -12.620 14.749 -8.321 1.00 93.94 72 LEU A O 1
ATOM 589 N N . LEU A 1 73 ? -11.134 13.677 -7.039 1.00 92.25 73 LEU A N 1
ATOM 590 C CA . LEU A 1 73 ? -10.540 12.893 -8.124 1.00 92.25 73 LEU A CA 1
ATOM 591 C C . LEU A 1 73 ? -11.430 11.737 -8.594 1.00 92.25 73 LEU A C 1
ATOM 593 O O . LEU A 1 73 ? -11.184 11.157 -9.647 1.00 92.25 73 LEU A O 1
ATOM 597 N N . THR A 1 74 ? -12.466 11.398 -7.828 1.00 93.69 74 THR A N 1
ATOM 598 C CA . THR A 1 74 ? -13.394 10.307 -8.149 1.00 93.69 74 THR A CA 1
ATOM 599 C C . THR A 1 74 ? -14.817 10.799 -8.397 1.00 93.69 74 THR A C 1
ATOM 601 O O . THR A 1 74 ? -15.737 9.986 -8.376 1.00 93.69 74 THR A O 1
ATOM 604 N N . LEU A 1 75 ? -15.034 12.098 -8.651 1.00 91.44 75 LEU A N 1
ATOM 605 C CA . LEU A 1 75 ? -16.371 12.671 -8.887 1.00 91.44 75 LEU A CA 1
ATOM 606 C C . LEU A 1 75 ? -17.164 11.891 -9.946 1.00 91.44 75 LEU A C 1
ATOM 608 O O . LEU A 1 75 ? -18.326 11.558 -9.722 1.00 91.44 75 LEU A O 1
ATOM 612 N N . ASN A 1 76 ? -16.495 11.510 -11.036 1.00 90.12 76 ASN A N 1
ATOM 613 C CA . ASN A 1 76 ? -17.090 10.779 -12.158 1.00 90.12 76 ASN A CA 1
ATOM 614 C C . ASN A 1 76 ? -17.033 9.248 -11.999 1.00 90.12 76 ASN A C 1
ATOM 616 O O . ASN A 1 76 ? -17.385 8.509 -12.914 1.00 90.12 76 ASN A O 1
ATOM 620 N N . THR A 1 77 ? -16.578 8.744 -10.850 1.00 90.44 77 THR A N 1
ATOM 621 C CA . THR A 1 77 ? -16.537 7.307 -10.565 1.00 90.44 77 THR A CA 1
ATOM 622 C C . THR A 1 77 ? -17.866 6.854 -9.969 1.00 90.44 77 THR A C 1
ATOM 624 O O . THR A 1 77 ? -18.261 7.306 -8.888 1.00 90.44 77 THR A O 1
ATOM 627 N N . LYS A 1 78 ? -18.525 5.900 -10.632 1.00 90.94 78 LYS A N 1
ATOM 628 C CA . LYS A 1 78 ? -19.653 5.155 -10.066 1.00 90.94 78 LYS A CA 1
ATOM 629 C C . LYS A 1 78 ? -19.125 3.957 -9.279 1.00 90.94 78 LYS A C 1
ATOM 631 O O . LYS A 1 78 ? -18.296 3.204 -9.776 1.00 90.94 78 LYS A O 1
ATOM 636 N N . ILE A 1 79 ? -19.606 3.796 -8.050 1.00 87.62 79 ILE A N 1
ATOM 637 C CA . ILE A 1 79 ? -19.272 2.658 -7.191 1.00 87.62 79 ILE A CA 1
ATOM 638 C C . ILE A 1 79 ? -20.586 2.019 -6.761 1.00 87.62 79 ILE A C 1
ATOM 640 O O . ILE A 1 79 ? -21.389 2.657 -6.067 1.00 87.62 79 ILE A O 1
ATOM 644 N N . ASP A 1 80 ? -20.801 0.771 -7.158 1.00 86.88 80 ASP A N 1
ATOM 645 C CA . ASP A 1 80 ? -21.928 -0.014 -6.672 1.00 86.88 80 ASP A CA 1
ATOM 646 C C . ASP A 1 80 ? -21.618 -0.453 -5.237 1.00 86.88 80 ASP A C 1
ATOM 648 O O . ASP A 1 80 ? -20.621 -1.111 -4.953 1.00 86.88 80 ASP A O 1
ATOM 652 N N . ASN A 1 81 ? -22.435 0.020 -4.295 1.00 79.88 81 ASN A N 1
ATOM 653 C CA . ASN A 1 81 ? -22.114 0.020 -2.868 1.00 79.88 81 ASN A CA 1
ATOM 654 C C . ASN A 1 81 ? -23.104 -0.856 -2.088 1.00 79.88 81 ASN A C 1
ATOM 656 O O . ASN A 1 81 ? -24.106 -0.333 -1.583 1.00 79.88 81 ASN A O 1
ATOM 660 N N . PRO A 1 82 ? -22.869 -2.172 -1.965 1.00 77.94 82 PRO A N 1
ATOM 661 C CA . PRO A 1 82 ? -23.800 -3.036 -1.259 1.00 77.94 82 PRO A CA 1
ATOM 662 C C . PRO A 1 82 ? -23.868 -2.669 0.232 1.00 77.94 82 PRO A C 1
ATOM 664 O O . PRO A 1 82 ? -22.852 -2.516 0.913 1.00 77.94 82 PRO A O 1
ATOM 667 N N . LYS A 1 83 ? -25.090 -2.536 0.773 1.00 81.06 83 LYS A N 1
ATOM 668 C CA . LYS A 1 83 ? -25.329 -2.178 2.189 1.00 81.06 83 LYS A CA 1
ATOM 669 C C . LYS A 1 83 ? -24.648 -3.147 3.169 1.00 81.06 83 LYS A C 1
ATOM 671 O O . LYS A 1 83 ? -24.315 -2.753 4.284 1.00 81.06 83 LYS A O 1
ATOM 676 N N . SER A 1 84 ? -24.409 -4.390 2.748 1.00 83.50 84 SER A N 1
ATOM 677 C CA . SER A 1 84 ? -23.715 -5.420 3.528 1.00 83.50 84 SER A CA 1
ATOM 678 C C . SER A 1 84 ? -22.297 -5.019 3.948 1.00 83.50 84 SER A C 1
ATOM 680 O O . SER A 1 84 ? -21.879 -5.400 5.039 1.00 83.50 84 SER A O 1
ATOM 682 N N . LEU A 1 85 ? -21.588 -4.191 3.168 1.00 87.31 85 LEU A N 1
ATOM 683 C CA . LEU A 1 85 ? -20.217 -3.771 3.491 1.00 87.31 85 LEU A CA 1
ATOM 684 C C . LEU A 1 85 ? -20.127 -2.951 4.781 1.00 87.31 85 LEU A C 1
ATOM 686 O O . LEU A 1 85 ? -19.120 -3.023 5.482 1.00 87.31 85 LEU A O 1
ATOM 690 N N . GLY A 1 86 ? -21.190 -2.228 5.149 1.00 86.38 86 GLY A N 1
ATOM 691 C CA . GLY A 1 86 ? -21.228 -1.474 6.404 1.00 86.38 86 GLY A CA 1
ATOM 692 C C . GLY A 1 86 ? -21.144 -2.366 7.646 1.00 86.38 86 GLY A C 1
ATOM 693 O O . GLY A 1 86 ? -20.608 -1.942 8.669 1.00 86.38 86 GLY A O 1
ATOM 694 N N . LYS A 1 87 ? -21.605 -3.622 7.542 1.00 91.31 87 LYS A N 1
ATOM 695 C CA . LYS A 1 87 ? -21.553 -4.613 8.628 1.00 91.31 87 LYS A CA 1
ATOM 696 C C . LYS A 1 87 ? -20.158 -5.221 8.803 1.00 91.31 87 LYS A C 1
ATOM 698 O O . LYS A 1 87 ? -19.859 -5.772 9.859 1.00 91.31 87 LYS A O 1
ATOM 703 N N . ILE A 1 88 ? -19.290 -5.108 7.796 1.00 93.19 88 ILE A N 1
ATOM 704 C CA . ILE A 1 88 ? -17.938 -5.664 7.836 1.00 93.19 88 ILE A CA 1
ATOM 705 C C . ILE A 1 88 ? -17.042 -4.710 8.623 1.00 93.19 88 ILE A C 1
ATOM 707 O O . ILE A 1 88 ? -16.739 -3.600 8.180 1.00 93.19 88 ILE A O 1
ATOM 711 N N . SER A 1 89 ? -16.615 -5.121 9.820 1.00 94.44 89 SER A N 1
ATOM 712 C CA . SER A 1 89 ? -15.737 -4.284 10.643 1.00 94.44 89 SER A CA 1
ATOM 713 C C . SER A 1 89 ? -14.380 -4.103 9.970 1.00 94.44 89 SER A C 1
ATOM 715 O O . SER A 1 89 ? -14.044 -2.984 9.590 1.00 94.44 89 SER A O 1
ATOM 717 N N . SER A 1 90 ? -13.658 -5.195 9.748 1.00 96.38 90 SER A N 1
ATOM 718 C CA . SER A 1 90 ? -12.331 -5.192 9.143 1.00 96.38 90 SER A CA 1
ATOM 719 C C . SER A 1 90 ? -12.276 -6.197 7.994 1.00 96.38 90 SER A C 1
ATOM 721 O O . SER A 1 90 ? -12.992 -7.195 8.028 1.00 96.38 90 SER A O 1
ATOM 723 N N . ALA A 1 91 ? -11.474 -5.916 6.967 1.00 95.88 91 ALA A N 1
ATOM 724 C CA . ALA A 1 91 ? -11.442 -6.716 5.743 1.00 95.88 91 ALA A CA 1
ATOM 725 C C . ALA A 1 91 ? -10.084 -6.647 5.043 1.00 95.88 91 ALA A C 1
ATOM 727 O O . ALA A 1 91 ? -9.374 -5.644 5.141 1.00 95.88 91 ALA A O 1
ATOM 728 N N . ILE A 1 92 ? -9.780 -7.692 4.277 1.00 96.50 92 ILE A N 1
ATOM 729 C CA . ILE A 1 92 ? -8.806 -7.633 3.190 1.00 96.50 92 ILE A CA 1
ATOM 730 C C . ILE A 1 92 ? -9.599 -7.468 1.897 1.00 96.50 92 ILE A C 1
ATOM 732 O O . ILE A 1 92 ? -10.536 -8.221 1.638 1.00 96.50 92 ILE A O 1
ATOM 736 N N . ILE A 1 93 ? -9.241 -6.461 1.115 1.00 94.44 93 ILE A N 1
ATOM 737 C CA . ILE A 1 93 ? -9.844 -6.143 -0.173 1.00 94.44 93 ILE A CA 1
ATOM 738 C C . ILE A 1 93 ? -8.831 -6.514 -1.236 1.00 94.44 93 ILE A C 1
ATOM 740 O O . ILE A 1 93 ? -7.669 -6.122 -1.142 1.00 94.44 93 ILE A O 1
ATOM 744 N N . THR A 1 94 ? -9.280 -7.245 -2.244 1.00 93.44 94 THR A N 1
ATOM 745 C CA . THR A 1 94 ? -8.470 -7.541 -3.418 1.00 93.44 94 THR A CA 1
ATOM 746 C C . THR A 1 94 ? -9.116 -6.936 -4.648 1.00 93.44 94 THR A C 1
ATOM 748 O O . THR A 1 94 ? -10.341 -6.910 -4.772 1.00 93.44 94 THR A O 1
ATOM 751 N N . CYS A 1 95 ? -8.290 -6.403 -5.537 1.00 88.31 95 CYS A N 1
ATOM 752 C CA . CYS A 1 95 ? -8.693 -5.999 -6.872 1.00 88.31 95 CYS A CA 1
ATOM 753 C C . CYS A 1 95 ? -7.472 -6.020 -7.787 1.00 88.31 95 CYS A C 1
ATOM 755 O O . CYS A 1 95 ? -6.335 -6.038 -7.319 1.00 88.31 95 CYS A O 1
ATOM 757 N N . ASN A 1 96 ? -7.724 -5.980 -9.085 1.00 86.75 96 ASN A N 1
ATOM 758 C CA . ASN A 1 96 ? -6.672 -5.834 -10.082 1.00 86.75 96 ASN A CA 1
ATOM 759 C C . ASN A 1 96 ? -6.152 -4.379 -10.104 1.00 86.75 96 ASN A C 1
ATOM 761 O O . ASN A 1 96 ? -6.839 -3.480 -9.599 1.00 86.75 96 ASN A O 1
ATOM 765 N N . HIS A 1 97 ? -4.960 -4.144 -10.658 1.00 85.88 97 HIS A N 1
ATOM 766 C CA . HIS A 1 97 ? -4.280 -2.845 -10.704 1.00 85.88 97 HIS A CA 1
ATOM 767 C C . HIS A 1 97 ? -3.976 -2.403 -12.149 1.00 85.88 97 HIS A C 1
ATOM 769 O O . HIS A 1 97 ? -2.911 -2.612 -12.720 1.00 85.88 97 HIS A O 1
ATOM 775 N N . TYR A 1 98 ? -4.931 -1.704 -12.752 1.00 77.12 98 TYR A N 1
ATOM 776 C CA . TYR A 1 98 ? -4.870 -1.180 -14.116 1.00 77.12 98 TYR A CA 1
ATOM 777 C C . TYR A 1 98 ? -4.474 0.298 -14.211 1.00 77.12 98 TYR A C 1
ATOM 779 O O . TYR A 1 98 ? -4.263 0.814 -15.313 1.00 77.12 98 TYR A O 1
ATOM 787 N N . ASN A 1 99 ? -4.406 1.023 -13.097 1.00 79.44 99 ASN A N 1
ATOM 788 C CA . ASN A 1 99 ? -4.065 2.438 -13.049 1.00 79.44 99 ASN A CA 1
ATOM 789 C C . ASN A 1 99 ? -3.519 2.835 -11.667 1.00 79.44 99 ASN A C 1
ATOM 791 O O . ASN A 1 99 ? -4.022 2.403 -10.636 1.00 79.44 99 ASN A O 1
ATOM 795 N N . GLN A 1 100 ? -2.572 3.778 -11.633 1.00 79.06 100 GLN A N 1
ATOM 796 C CA . GLN A 1 100 ? -2.037 4.378 -10.400 1.00 79.06 100 GLN A CA 1
ATOM 797 C C . GLN A 1 100 ? -3.128 4.901 -9.438 1.00 79.06 100 GLN A C 1
ATOM 799 O O . GLN A 1 100 ? -2.927 4.929 -8.223 1.00 79.06 100 GLN A O 1
ATOM 804 N N . PHE A 1 101 ? -4.292 5.295 -9.962 1.00 85.81 101 PHE A N 1
ATOM 805 C CA . PHE A 1 101 ? -5.416 5.820 -9.185 1.00 85.81 101 PHE A CA 1
ATOM 806 C C . PHE A 1 101 ? -6.481 4.787 -8.797 1.00 85.81 101 PHE A C 1
ATOM 808 O O . PHE A 1 101 ? -7.468 5.176 -8.175 1.00 85.81 101 PHE A O 1
ATOM 815 N N . ASP A 1 102 ? -6.297 3.490 -9.069 1.00 88.31 102 ASP A N 1
ATOM 816 C CA . ASP A 1 102 ? -7.261 2.442 -8.666 1.00 88.31 102 ASP A CA 1
ATOM 817 C C . ASP A 1 102 ? -7.473 2.371 -7.150 1.00 88.31 102 ASP A C 1
ATOM 819 O O . ASP A 1 102 ? -8.518 1.944 -6.651 1.00 88.31 102 ASP A O 1
ATOM 823 N N . CYS A 1 103 ? -6.500 2.875 -6.395 1.00 90.75 103 CYS A N 1
ATOM 824 C CA . CYS A 1 103 ? -6.608 3.033 -4.957 1.00 90.75 103 CYS A CA 1
ATOM 825 C C . CYS A 1 103 ? -7.699 4.040 -4.539 1.00 90.75 103 CYS A C 1
ATOM 827 O O . CYS A 1 103 ? -8.243 3.923 -3.438 1.00 90.75 103 CYS A O 1
ATOM 829 N N . LEU A 1 104 ? -8.046 5.022 -5.384 1.00 94.00 104 LEU A N 1
ATOM 830 C CA . LEU A 1 104 ? -8.962 6.112 -5.035 1.00 94.00 104 LEU A CA 1
ATOM 831 C C . LEU A 1 104 ? -10.431 5.669 -4.957 1.00 94.00 104 LEU A C 1
ATOM 833 O O . LEU A 1 104 ? -11.076 6.008 -3.961 1.00 94.00 104 LEU A O 1
ATOM 837 N N . PRO A 1 105 ? -10.990 4.889 -5.906 1.00 93.69 105 PRO A N 1
ATOM 838 C CA . PRO A 1 105 ? -12.323 4.310 -5.743 1.00 93.69 105 PRO A CA 1
ATOM 839 C C . PRO A 1 105 ? -12.461 3.486 -4.454 1.00 93.69 105 PRO A C 1
ATOM 841 O O . PRO A 1 105 ? -13.420 3.669 -3.701 1.00 93.69 105 PRO A O 1
ATOM 844 N N . LEU A 1 106 ? -11.466 2.651 -4.132 1.00 94.31 106 LEU A N 1
ATOM 845 C CA . LEU A 1 106 ? -11.451 1.875 -2.887 1.00 94.31 106 LEU A CA 1
ATOM 846 C C . LEU A 1 106 ? -11.344 2.765 -1.649 1.00 94.31 106 LEU A C 1
ATOM 848 O O . LEU A 1 106 ? -12.009 2.527 -0.639 1.00 94.31 106 LEU A O 1
ATOM 852 N N . LYS A 1 107 ? -10.551 3.835 -1.727 1.00 95.75 107 LYS A N 1
ATOM 853 C CA . LYS A 1 107 ? -10.455 4.832 -0.665 1.00 95.75 107 LYS A CA 1
ATOM 854 C C . LYS A 1 107 ? -11.786 5.553 -0.447 1.00 95.75 107 LYS A C 1
ATOM 856 O O . LYS A 1 107 ? -12.189 5.718 0.706 1.00 95.75 107 LYS A O 1
ATOM 861 N N . ARG A 1 108 ? -12.497 5.924 -1.517 1.00 95.38 108 ARG A N 1
ATOM 862 C CA . ARG A 1 108 ? -13.834 6.537 -1.446 1.00 95.38 108 ARG A CA 1
ATOM 863 C C . ARG A 1 108 ? -14.843 5.586 -0.812 1.00 95.38 108 ARG A C 1
ATOM 865 O O . ARG A 1 108 ? -15.609 6.007 0.054 1.00 95.38 108 ARG A O 1
ATOM 872 N N . LEU A 1 109 ? -14.806 4.309 -1.189 1.00 94.12 109 LEU A N 1
ATOM 873 C CA . LEU A 1 109 ? -15.624 3.259 -0.584 1.00 94.12 109 LEU A CA 1
ATOM 874 C C . LEU A 1 109 ? -15.340 3.127 0.922 1.00 94.12 109 LEU A C 1
ATOM 876 O O . LEU A 1 109 ? -16.263 3.179 1.731 1.00 94.12 109 LEU A O 1
ATOM 880 N N . ALA A 1 110 ? -14.068 3.031 1.315 1.00 95.25 110 ALA A N 1
ATOM 881 C CA . ALA A 1 110 ? -13.670 2.949 2.719 1.00 95.25 110 ALA A CA 1
ATOM 882 C C . ALA A 1 110 ? -14.138 4.177 3.520 1.00 95.25 110 ALA A C 1
ATOM 884 O O . ALA A 1 110 ? -14.691 4.027 4.608 1.00 95.25 110 ALA A O 1
ATOM 885 N N . MET A 1 111 ? -13.992 5.386 2.967 1.00 94.81 111 MET A N 1
ATOM 886 C CA . MET A 1 111 ? -14.485 6.621 3.590 1.00 94.81 111 MET A CA 1
ATOM 887 C C . MET A 1 111 ? -16.000 6.595 3.806 1.00 94.81 111 MET A C 1
ATOM 889 O O . MET A 1 111 ? -16.453 6.936 4.897 1.00 94.81 111 MET A O 1
ATOM 893 N N . LYS A 1 112 ? -16.771 6.145 2.806 1.00 93.50 112 LYS A N 1
ATOM 894 C CA . LYS A 1 112 ? -18.236 6.028 2.887 1.00 93.50 112 LYS A CA 1
ATOM 895 C C . LYS A 1 112 ? -18.694 5.134 4.043 1.00 93.50 112 LYS A C 1
ATOM 897 O O . LYS A 1 112 ? -19.724 5.409 4.645 1.00 93.50 112 LYS A O 1
ATOM 902 N N . TYR A 1 113 ? -17.934 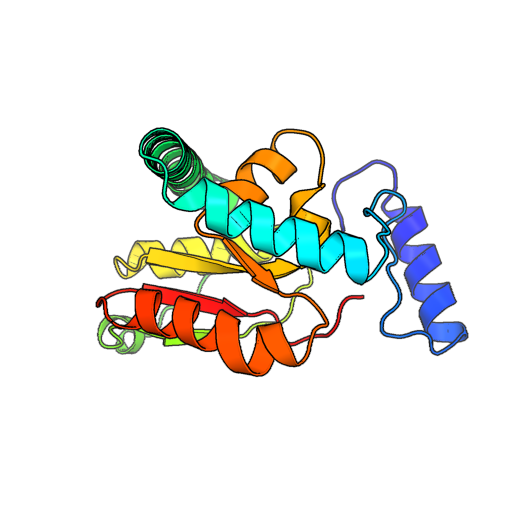4.088 4.360 1.00 94.81 113 TYR A N 1
ATOM 903 C CA . TYR A 1 113 ? -18.231 3.172 5.465 1.00 94.81 113 TYR A CA 1
ATOM 904 C C . TYR A 1 113 ? -17.423 3.465 6.740 1.00 94.81 113 TYR A C 1
ATOM 906 O O . TYR A 1 113 ? -17.379 2.628 7.641 1.00 94.81 113 TYR A O 1
ATOM 914 N N . HIS A 1 114 ? -16.785 4.637 6.840 1.00 94.75 114 HIS A N 1
ATOM 915 C CA . HIS A 1 114 ? -15.968 5.052 7.989 1.00 94.75 114 HIS A CA 1
ATOM 916 C C . HIS A 1 114 ? -14.850 4.058 8.346 1.00 94.75 114 HIS A C 1
ATOM 918 O O . HIS A 1 114 ? -14.577 3.773 9.514 1.00 94.75 114 HIS A O 1
ATOM 924 N N . LYS A 1 115 ? -14.192 3.519 7.318 1.00 96.06 115 LYS A N 1
ATOM 925 C CA . LYS A 1 115 ? -13.092 2.559 7.427 1.00 96.06 115 LYS A CA 1
ATOM 926 C C . LYS A 1 115 ? -11.761 3.238 7.143 1.00 96.06 115 LYS A C 1
ATOM 928 O O . LYS A 1 115 ? -11.628 4.043 6.216 1.00 96.06 115 LYS A O 1
ATOM 933 N N . ARG A 1 116 ? -10.745 2.893 7.930 1.00 96.50 116 ARG A N 1
ATOM 934 C CA . ARG A 1 116 ? -9.360 3.277 7.654 1.00 96.50 116 ARG A CA 1
ATOM 935 C C . ARG A 1 116 ? -8.770 2.277 6.669 1.00 96.50 116 ARG A C 1
ATOM 937 O O . ARG A 1 116 ? -8.686 1.096 6.986 1.00 96.50 116 ARG A O 1
ATOM 944 N N . LEU A 1 117 ? -8.389 2.761 5.492 1.00 97.25 117 LEU A N 1
ATOM 945 C CA . LEU A 1 117 ? -7.779 1.948 4.445 1.00 97.25 117 LEU A CA 1
ATOM 946 C C . LEU A 1 117 ? -6.254 1.998 4.555 1.00 97.25 117 LEU A C 1
ATOM 948 O O . LEU A 1 117 ? -5.687 3.089 4.597 1.00 97.25 117 LEU A O 1
ATOM 952 N N . TYR A 1 118 ? -5.639 0.822 4.585 1.00 97.62 118 TYR A N 1
ATOM 953 C CA . TYR A 1 118 ? -4.202 0.586 4.503 1.00 97.62 118 TYR A CA 1
ATOM 954 C C . TYR A 1 118 ? -3.867 0.013 3.126 1.00 97.62 118 TYR A C 1
ATOM 956 O O . TYR A 1 118 ? -4.643 -0.782 2.592 1.00 97.62 118 TYR A O 1
ATOM 964 N N . PHE A 1 119 ? -2.715 0.381 2.572 1.00 96.19 119 PHE A N 1
ATOM 965 C CA . PHE A 1 119 ? -2.334 0.019 1.204 1.00 96.19 119 PHE A CA 1
ATOM 966 C C . PHE A 1 119 ? -1.139 -0.919 1.219 1.00 96.19 119 PHE A C 1
ATOM 968 O O . PHE A 1 119 ? -0.060 -0.520 1.654 1.00 96.19 119 PHE A O 1
ATOM 975 N N . VAL A 1 120 ? -1.301 -2.149 0.738 1.00 95.25 120 VAL A N 1
ATOM 976 C CA . VAL A 1 120 ? -0.139 -2.981 0.424 1.00 95.25 120 VAL A CA 1
ATOM 977 C C . VAL A 1 120 ? 0.550 -2.394 -0.804 1.00 95.25 120 VAL A C 1
ATOM 979 O O . VAL A 1 120 ? -0.097 -2.183 -1.827 1.00 95.25 120 VAL A O 1
ATOM 982 N N . ILE A 1 121 ? 1.841 -2.089 -0.674 1.00 93.19 121 ILE A N 1
ATOM 983 C CA . ILE A 1 121 ? 2.658 -1.496 -1.741 1.00 93.19 121 ILE A CA 1
ATOM 984 C C . ILE A 1 121 ? 3.900 -2.344 -1.990 1.00 93.19 121 ILE A C 1
ATOM 986 O O . ILE A 1 121 ? 4.357 -3.072 -1.104 1.00 93.19 121 ILE A O 1
ATOM 990 N N . GLU A 1 122 ? 4.485 -2.206 -3.171 1.00 90.75 122 GLU A N 1
ATOM 991 C CA . GLU A 1 122 ? 5.791 -2.784 -3.454 1.00 90.75 122 GLU A CA 1
ATOM 992 C C . GLU A 1 122 ? 6.884 -2.032 -2.676 1.00 90.75 122 GLU A C 1
ATOM 994 O O . GLU A 1 122 ? 6.803 -0.819 -2.448 1.00 90.75 122 GLU A O 1
ATOM 999 N N . ASP A 1 123 ? 7.935 -2.735 -2.261 1.00 92.62 123 ASP A N 1
ATOM 1000 C CA . ASP A 1 123 ? 9.060 -2.132 -1.546 1.00 92.62 123 ASP A CA 1
ATOM 1001 C C . ASP A 1 123 ? 9.752 -1.003 -2.338 1.00 92.62 123 ASP A C 1
ATOM 1003 O O . ASP A 1 123 ? 10.102 0.029 -1.753 1.00 92.62 123 ASP A O 1
ATOM 1007 N N . THR A 1 124 ? 9.884 -1.132 -3.661 1.00 90.69 124 THR A N 1
ATOM 1008 C CA . THR A 1 124 ? 10.490 -0.110 -4.527 1.00 90.69 124 THR A CA 1
ATOM 1009 C C . THR A 1 124 ? 9.667 1.181 -4.577 1.00 90.69 124 THR A C 1
ATOM 1011 O O . THR A 1 124 ? 10.251 2.263 -4.704 1.00 90.69 124 THR A O 1
ATOM 1014 N N . ASN A 1 125 ? 8.345 1.131 -4.344 1.00 90.00 125 ASN A N 1
ATOM 1015 C CA . ASN A 1 125 ? 7.491 2.325 -4.309 1.00 90.00 125 ASN A CA 1
ATOM 1016 C C . ASN A 1 125 ? 7.913 3.314 -3.206 1.00 90.00 125 ASN A C 1
ATOM 1018 O O . ASN A 1 125 ? 7.704 4.524 -3.326 1.00 90.00 125 ASN A O 1
ATOM 1022 N N . LEU A 1 126 ? 8.587 2.840 -2.151 1.00 93.25 126 LEU A N 1
ATOM 1023 C CA . LEU A 1 126 ? 9.145 3.697 -1.099 1.00 93.25 126 LEU A CA 1
ATOM 1024 C C . LEU A 1 126 ? 10.257 4.632 -1.612 1.00 93.25 126 LEU A C 1
ATOM 1026 O O . LEU A 1 126 ? 10.545 5.649 -0.966 1.00 93.25 126 LEU A O 1
ATOM 1030 N N . LYS A 1 127 ? 10.877 4.309 -2.757 1.00 93.12 127 LYS A N 1
ATOM 1031 C CA . LYS A 1 127 ? 11.896 5.124 -3.435 1.00 93.12 127 LYS A CA 1
ATOM 1032 C C . LYS A 1 127 ? 11.359 6.043 -4.518 1.00 93.12 127 LYS A C 1
ATOM 1034 O O . LYS A 1 127 ? 12.151 6.818 -5.048 1.00 93.12 127 LYS A O 1
ATOM 1039 N N . LEU A 1 128 ? 10.057 6.023 -4.799 1.00 89.62 128 LEU A N 1
ATOM 1040 C CA . LEU A 1 128 ? 9.493 6.964 -5.758 1.00 89.62 128 LEU A CA 1
ATOM 1041 C C . LEU A 1 128 ? 9.820 8.413 -5.346 1.00 89.62 128 LEU A C 1
ATOM 1043 O O . LEU A 1 128 ? 9.830 8.738 -4.143 1.00 89.62 128 LEU A O 1
ATOM 1047 N N . PRO A 1 129 ? 10.125 9.283 -6.322 1.00 85.88 129 PRO A N 1
ATOM 1048 C CA . PRO A 1 129 ? 10.434 10.676 -6.057 1.00 85.88 129 PRO A CA 1
ATOM 1049 C C . PRO A 1 129 ? 9.160 11.484 -5.769 1.00 85.88 129 PRO A C 1
ATOM 1051 O O . PRO A 1 129 ? 8.028 11.005 -5.895 1.00 85.88 129 PRO A O 1
ATOM 1054 N N . ASN A 1 130 ? 9.362 12.752 -5.413 1.00 88.06 130 ASN A N 1
ATOM 1055 C CA . ASN A 1 130 ? 8.319 13.777 -5.361 1.00 88.06 130 ASN A CA 1
ATOM 1056 C C . ASN A 1 130 ? 7.152 13.438 -4.412 1.00 88.06 130 ASN A C 1
ATOM 1058 O O . ASN A 1 130 ? 7.280 12.679 -3.443 1.00 88.06 130 ASN A O 1
ATOM 1062 N N . TRP A 1 131 ? 6.001 14.058 -4.678 1.00 86.75 131 TRP A N 1
ATOM 1063 C CA . TRP A 1 131 ? 4.789 13.937 -3.876 1.00 86.75 131 TRP A CA 1
ATOM 1064 C C . TRP A 1 131 ? 4.222 12.508 -3.868 1.00 86.75 131 TRP A C 1
ATOM 1066 O O . TRP A 1 131 ? 3.684 12.085 -2.849 1.00 86.75 131 TRP A O 1
ATOM 1076 N N . ILE A 1 132 ? 4.403 11.733 -4.945 1.00 86.62 132 ILE A N 1
ATOM 1077 C CA . ILE A 1 132 ? 3.973 10.326 -5.002 1.00 86.62 132 ILE A CA 1
ATOM 1078 C C . ILE A 1 132 ? 4.748 9.512 -3.970 1.00 86.62 132 ILE A C 1
ATOM 1080 O O . ILE A 1 132 ? 4.147 8.843 -3.133 1.00 86.62 132 ILE A O 1
ATOM 1084 N N . GLY A 1 133 ? 6.077 9.639 -3.947 1.00 90.12 133 GLY A N 1
ATOM 1085 C CA . GLY A 1 133 ? 6.895 9.014 -2.916 1.00 90.12 133 GLY A CA 1
ATOM 1086 C C . GLY A 1 133 ? 6.520 9.458 -1.508 1.00 90.12 133 GLY A C 1
ATOM 1087 O O . GLY A 1 133 ? 6.505 8.648 -0.579 1.00 90.12 133 GLY A O 1
ATOM 1088 N N . PHE A 1 134 ? 6.212 10.747 -1.329 1.00 92.69 134 PHE A N 1
ATOM 1089 C CA . PHE A 1 134 ? 5.729 11.249 -0.045 1.00 92.69 134 PHE A CA 1
ATOM 1090 C C . PHE A 1 134 ? 4.455 10.518 0.387 1.00 92.69 134 PHE A C 1
ATOM 1092 O O . PHE A 1 134 ? 4.392 10.077 1.533 1.00 92.69 134 PHE A O 1
ATOM 1099 N N . LEU A 1 135 ? 3.482 10.327 -0.508 1.00 91.94 135 LEU A N 1
ATOM 1100 C CA . LEU A 1 135 ? 2.282 9.559 -0.190 1.00 91.94 135 LEU A CA 1
ATOM 1101 C C . LEU A 1 135 ? 2.631 8.105 0.130 1.00 91.94 135 LEU A C 1
ATOM 1103 O O . LEU A 1 135 ? 2.292 7.648 1.216 1.00 91.94 135 LEU A O 1
ATOM 1107 N N . MET A 1 136 ? 3.395 7.416 -0.724 1.00 92.00 136 MET A N 1
ATOM 1108 C CA . MET A 1 136 ? 3.765 6.004 -0.524 1.00 92.00 136 MET A CA 1
ATOM 1109 C C . MET A 1 136 ? 4.463 5.741 0.811 1.00 92.00 136 MET A C 1
ATOM 1111 O O . MET A 1 136 ? 4.335 4.657 1.371 1.00 92.00 136 MET A O 1
ATOM 1115 N N . ARG A 1 137 ? 5.163 6.728 1.373 1.00 94.25 137 ARG A N 1
ATOM 1116 C CA . ARG A 1 137 ? 5.801 6.610 2.692 1.00 94.25 137 ARG A CA 1
ATOM 1117 C C . ARG A 1 137 ? 4.877 6.937 3.870 1.00 94.25 137 ARG A C 1
ATOM 1119 O O . ARG A 1 137 ? 5.247 6.653 5.005 1.00 94.25 137 ARG A O 1
ATOM 1126 N N . ASN A 1 138 ? 3.718 7.555 3.638 1.00 94.56 138 ASN A N 1
ATOM 1127 C CA . ASN A 1 138 ? 2.933 8.193 4.698 1.00 94.56 138 ASN A CA 1
ATOM 1128 C C . ASN A 1 138 ? 1.413 7.928 4.665 1.00 94.56 138 ASN A C 1
ATOM 1130 O O . ASN A 1 138 ? 0.747 8.342 5.606 1.00 94.56 138 ASN A O 1
ATOM 1134 N N . ILE A 1 139 ? 0.836 7.249 3.666 1.00 92.81 139 ILE A N 1
ATOM 1135 C CA . ILE A 1 139 ? -0.628 7.019 3.568 1.00 92.81 139 ILE A CA 1
ATOM 1136 C C . ILE A 1 139 ? -1.116 5.701 4.187 1.00 92.81 139 ILE A C 1
ATOM 1138 O O . ILE A 1 139 ? -2.046 5.099 3.669 1.00 92.81 139 ILE A O 1
ATOM 1142 N N . ASP A 1 140 ? -0.541 5.257 5.305 1.00 95.31 140 ASP A N 1
ATOM 1143 C CA . ASP A 1 140 ? -0.823 3.923 5.877 1.00 95.31 140 ASP A CA 1
ATOM 1144 C C . ASP A 1 140 ? -0.406 2.756 4.966 1.00 95.31 140 ASP A C 1
ATOM 1146 O O . ASP A 1 140 ? -1.093 1.737 4.849 1.00 95.31 140 ASP A O 1
ATOM 1150 N N . SER A 1 141 ? 0.749 2.907 4.327 1.00 95.56 141 SER A N 1
ATOM 1151 C CA . SER A 1 141 ? 1.333 1.877 3.478 1.00 95.56 141 SER A CA 1
ATOM 1152 C C . SER A 1 141 ? 1.877 0.691 4.278 1.00 95.56 141 SER A C 1
ATOM 1154 O O . SER A 1 141 ? 2.426 0.845 5.370 1.00 95.56 141 SER A O 1
ATOM 1156 N N . ILE A 1 142 ? 1.774 -0.494 3.688 1.00 96.75 142 ILE A N 1
ATOM 1157 C CA . ILE A 1 142 ? 2.326 -1.760 4.159 1.00 96.75 142 ILE A CA 1
ATOM 1158 C C . ILE A 1 142 ? 3.238 -2.273 3.038 1.00 96.75 142 ILE A C 1
ATOM 1160 O O . ILE A 1 142 ? 2.756 -2.922 2.109 1.00 96.75 142 ILE A O 1
ATOM 1164 N N . PRO A 1 143 ? 4.542 -1.961 3.060 1.00 95.38 143 PRO A N 1
ATOM 1165 C CA . PRO A 1 143 ? 5.434 -2.412 2.006 1.00 95.38 143 PRO A CA 1
ATOM 1166 C C . PRO A 1 143 ? 5.649 -3.925 2.081 1.00 95.38 143 PRO A C 1
ATOM 1168 O O . PRO A 1 143 ? 5.797 -4.496 3.168 1.00 95.38 143 PRO A O 1
ATOM 1171 N N .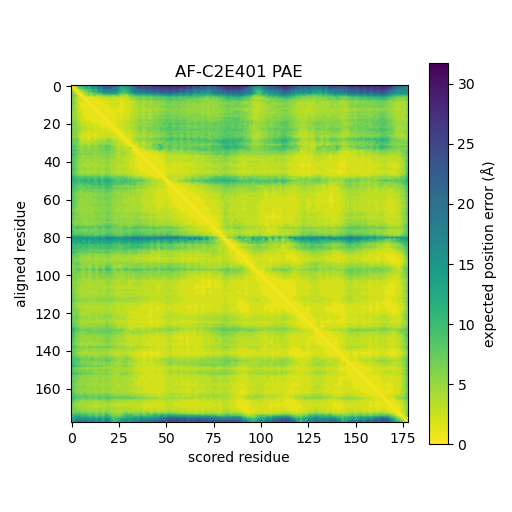 VAL A 1 144 ? 5.694 -4.574 0.924 1.00 93.81 144 VAL A N 1
ATOM 1172 C CA . VAL A 1 144 ? 5.977 -6.002 0.787 1.00 93.81 144 VAL A CA 1
ATOM 1173 C C . VAL A 1 144 ? 7.280 -6.190 0.026 1.00 93.81 144 VAL A C 1
ATOM 1175 O O . VAL A 1 144 ? 7.536 -5.519 -0.966 1.00 93.81 144 VAL A O 1
ATOM 1178 N N . THR A 1 145 ? 8.110 -7.107 0.524 1.00 92.06 145 THR A N 1
ATOM 1179 C CA . THR A 1 145 ? 9.402 -7.446 -0.072 1.00 92.06 145 THR A CA 1
ATOM 1180 C C . THR A 1 145 ? 9.548 -8.953 -0.234 1.00 92.06 145 THR A C 1
ATOM 1182 O O . THR A 1 145 ? 9.035 -9.725 0.583 1.00 92.06 145 THR A O 1
ATOM 1185 N N . ALA A 1 146 ? 10.266 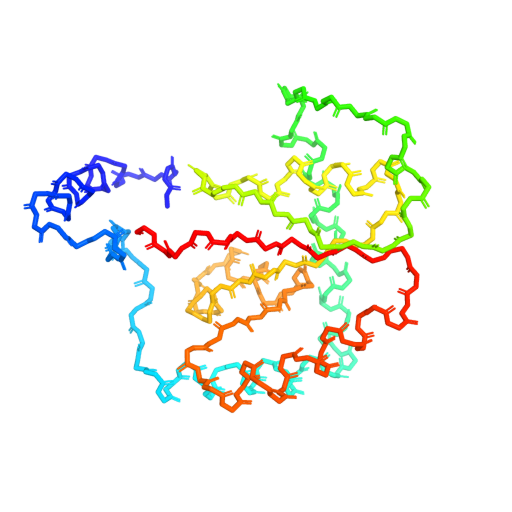-9.377 -1.277 1.00 88.62 146 ALA A N 1
ATOM 1186 C CA . ALA A 1 146 ? 10.503 -10.777 -1.634 1.00 88.62 146 ALA A CA 1
ATOM 1187 C C . ALA A 1 146 ? 11.492 -11.472 -0.671 1.00 88.62 146 ALA A C 1
ATOM 1189 O O . ALA A 1 146 ? 12.591 -11.885 -1.048 1.00 88.62 146 ALA A O 1
ATOM 1190 N N . SER A 1 147 ? 11.101 -11.591 0.599 1.00 92.31 147 SER A N 1
ATOM 1191 C CA . SER A 1 147 ? 11.850 -12.242 1.674 1.00 92.31 147 SER A CA 1
ATOM 1192 C C . SER A 1 147 ? 10.930 -13.183 2.444 1.00 92.31 147 SER A C 1
ATOM 1194 O O . SER A 1 147 ? 9.990 -12.735 3.098 1.00 92.31 147 SER A O 1
ATOM 1196 N N . PHE A 1 148 ? 11.226 -14.487 2.425 1.00 92.56 148 PHE A N 1
ATOM 1197 C CA . PHE A 1 148 ? 10.451 -15.498 3.158 1.00 92.56 148 PHE A CA 1
ATOM 1198 C C . PHE A 1 148 ? 10.339 -15.185 4.649 1.00 92.56 148 PHE A C 1
ATOM 1200 O O . PHE A 1 148 ? 9.272 -15.329 5.239 1.00 92.56 148 PHE A O 1
ATOM 1207 N N . ARG A 1 149 ? 11.428 -14.701 5.260 1.00 93.56 149 ARG A N 1
ATOM 1208 C CA . ARG A 1 149 ? 11.418 -14.290 6.667 1.00 93.56 149 ARG A CA 1
ATOM 1209 C C . ARG A 1 149 ? 10.456 -13.126 6.891 1.00 93.56 149 ARG A C 1
ATOM 1211 O O . ARG A 1 149 ? 9.685 -13.165 7.843 1.00 93.56 149 ARG A O 1
ATOM 1218 N N . TYR A 1 150 ? 10.498 -12.108 6.033 1.00 94.62 150 TYR A N 1
ATOM 1219 C CA . TYR A 1 150 ? 9.605 -10.959 6.155 1.00 94.62 150 TYR A CA 1
ATOM 1220 C C . TYR A 1 150 ? 8.143 -11.375 5.965 1.00 94.62 150 TYR A C 1
ATOM 1222 O O . TYR A 1 150 ? 7.324 -11.133 6.847 1.00 94.62 150 TYR A O 1
ATOM 1230 N N . LEU A 1 151 ? 7.839 -12.065 4.863 1.00 94.50 151 LEU A N 1
ATOM 1231 C CA . LEU A 1 151 ? 6.491 -12.510 4.505 1.00 94.50 151 LEU A CA 1
ATOM 1232 C C . LEU A 1 151 ? 5.894 -13.476 5.535 1.00 94.50 151 LEU A C 1
ATOM 1234 O O . LEU A 1 151 ? 4.720 -13.362 5.867 1.00 94.50 151 LEU A O 1
ATOM 1238 N N . GLY A 1 152 ? 6.696 -14.407 6.056 1.00 95.06 152 GLY A N 1
ATOM 1239 C CA . GLY A 1 152 ? 6.231 -15.441 6.980 1.00 95.06 152 GLY A CA 1
ATOM 1240 C C . GLY A 1 152 ? 6.252 -15.044 8.456 1.00 95.06 152 GLY A C 1
ATOM 1241 O O . GLY A 1 152 ? 5.569 -15.679 9.254 1.00 95.06 152 GLY A O 1
ATOM 1242 N N . ARG A 1 153 ? 7.034 -14.029 8.855 1.00 94.88 153 ARG A N 1
ATOM 1243 C CA . ARG A 1 153 ? 7.191 -13.663 10.278 1.00 94.88 153 ARG A CA 1
ATOM 1244 C C . ARG A 1 153 ? 6.857 -12.216 10.592 1.00 94.88 153 ARG A C 1
ATOM 1246 O O . ARG A 1 153 ? 6.208 -11.973 11.602 1.00 94.88 153 ARG A O 1
ATOM 1253 N N . GLU A 1 154 ? 7.293 -11.257 9.783 1.00 95.31 154 GLU A N 1
ATOM 1254 C CA . GLU A 1 154 ? 7.148 -9.833 10.120 1.00 95.31 154 GLU A CA 1
ATOM 1255 C C . GLU A 1 154 ? 5.846 -9.233 9.579 1.00 95.31 154 GLU A C 1
ATOM 1257 O O . GLU A 1 154 ? 5.098 -8.612 10.334 1.00 95.31 154 GLU A O 1
ATOM 1262 N N . LEU A 1 155 ? 5.509 -9.486 8.310 1.00 95.88 155 LEU A N 1
ATOM 1263 C CA . LEU A 1 155 ? 4.258 -9.026 7.705 1.00 95.88 155 LEU A CA 1
ATOM 1264 C C . LEU A 1 155 ? 3.014 -9.471 8.504 1.00 95.88 155 LEU A C 1
ATOM 1266 O O . LEU A 1 155 ? 2.178 -8.609 8.793 1.00 95.88 155 LEU A O 1
ATOM 1270 N N . PRO A 1 156 ? 2.895 -10.737 8.966 1.00 96.75 156 PRO A N 1
ATOM 1271 C CA . PRO A 1 156 ? 1.762 -11.160 9.785 1.00 96.75 156 PRO A CA 1
ATOM 1272 C C . PRO A 1 156 ? 1.655 -10.392 11.106 1.00 96.75 156 PRO A C 1
ATOM 1274 O O . PRO A 1 156 ? 0.546 -10.100 11.546 1.00 96.75 156 PRO A O 1
ATOM 1277 N N . LYS A 1 157 ? 2.776 -9.990 11.726 1.00 96.31 157 LYS A N 1
ATOM 1278 C CA . LYS A 1 157 ? 2.750 -9.165 12.949 1.00 96.31 157 LYS A CA 1
ATOM 1279 C C . LYS A 1 157 ? 2.193 -7.772 12.668 1.00 96.31 157 LYS A C 1
ATOM 1281 O O . LYS A 1 157 ? 1.390 -7.270 13.456 1.00 96.31 157 LYS A O 1
ATOM 1286 N N . TYR A 1 158 ? 2.592 -7.145 11.558 1.00 95.44 158 TYR A N 1
ATOM 1287 C CA . TYR A 1 158 ? 2.065 -5.834 11.169 1.00 95.44 158 TYR A CA 1
ATOM 1288 C C . TYR A 1 158 ? 0.574 -5.906 10.837 1.00 95.44 158 TYR A C 1
ATOM 1290 O O . TYR A 1 158 ? -0.192 -5.081 11.335 1.00 95.44 158 TYR A O 1
ATOM 1298 N N . LEU A 1 159 ? 0.149 -6.924 10.084 1.00 96.62 159 LEU A N 1
ATOM 1299 C CA . LEU A 1 159 ? -1.265 -7.166 9.797 1.00 96.62 159 LEU A CA 1
ATOM 1300 C C . LEU A 1 159 ? -2.058 -7.429 11.080 1.00 96.62 159 LEU A C 1
ATOM 1302 O O . LEU A 1 159 ? -3.099 -6.810 11.278 1.00 96.62 159 LEU A O 1
ATOM 1306 N N . ASN A 1 160 ? -1.542 -8.246 12.002 1.00 96.88 160 ASN A N 1
ATOM 1307 C CA . ASN A 1 160 ? -2.188 -8.491 13.292 1.00 96.88 160 ASN A CA 1
ATOM 1308 C C . ASN A 1 160 ? -2.331 -7.199 14.116 1.00 96.88 160 ASN A C 1
ATOM 1310 O O . ASN A 1 160 ? -3.381 -6.937 14.690 1.00 96.88 160 ASN A O 1
ATOM 1314 N N . LYS A 1 161 ? -1.315 -6.325 14.123 1.00 95.31 161 LYS A N 1
ATOM 1315 C CA . LYS A 1 161 ? -1.389 -5.008 14.785 1.00 95.31 161 LYS A CA 1
ATOM 1316 C C . LYS A 1 161 ? -2.422 -4.074 14.144 1.00 95.31 161 LYS A C 1
ATOM 1318 O O . LYS A 1 161 ? -2.973 -3.210 14.827 1.00 95.31 161 LYS A O 1
ATOM 1323 N N . ILE A 1 162 ? -2.651 -4.199 12.839 1.00 95.81 162 ILE A N 1
ATOM 1324 C CA . ILE A 1 162 ? -3.682 -3.440 12.127 1.00 95.81 162 ILE A CA 1
ATOM 1325 C C . ILE A 1 162 ? -5.060 -4.007 12.466 1.00 95.81 162 ILE A C 1
ATOM 1327 O O . ILE A 1 162 ? -5.935 -3.245 12.870 1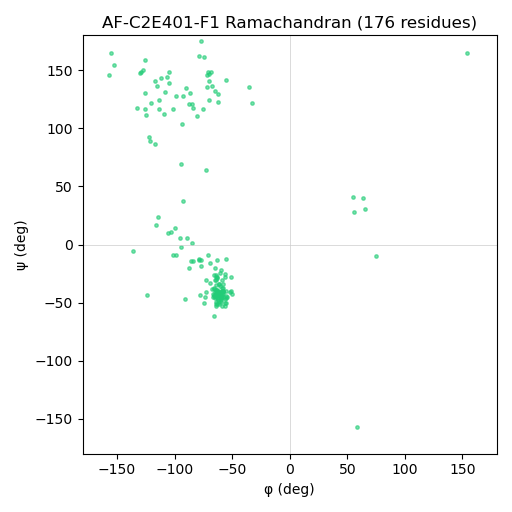.00 95.81 162 ILE A O 1
ATOM 1331 N N . PHE A 1 163 ? -5.243 -5.321 12.353 1.00 96.81 163 PHE A N 1
ATOM 1332 C CA . PHE A 1 163 ? -6.529 -5.992 12.543 1.00 96.81 163 PHE A CA 1
ATOM 1333 C C . PHE A 1 163 ? -6.938 -6.200 14.005 1.00 96.81 163 PHE A C 1
ATOM 1335 O O . PHE A 1 163 ? -8.115 -6.430 14.266 1.00 96.81 163 PHE A O 1
ATOM 1342 N N . SER A 1 164 ? -6.032 -6.018 14.971 1.00 96.50 164 SER A N 1
ATOM 1343 C CA . SER A 1 164 ? -6.389 -5.932 16.396 1.00 96.50 164 SER A CA 1
ATOM 1344 C C . SER A 1 164 ? -7.276 -4.722 16.717 1.00 96.50 164 SER A C 1
ATOM 1346 O O . SER A 1 164 ? -7.875 -4.646 17.789 1.00 96.50 164 SER A O 1
ATOM 1348 N N . LYS A 1 165 ? -7.391 -3.774 15.778 1.00 95.19 165 LYS A N 1
ATOM 1349 C CA . LYS A 1 165 ? -8.323 -2.648 15.816 1.00 95.19 165 LYS A CA 1
ATOM 1350 C C . LYS A 1 165 ? -9.489 -2.887 14.852 1.00 95.19 165 LYS A C 1
ATOM 1352 O O . LYS A 1 165 ? -9.344 -3.491 13.790 1.00 95.19 165 LYS A O 1
ATOM 1357 N N . LYS A 1 166 ? -10.658 -2.361 15.218 1.00 95.06 166 LYS A N 1
ATOM 1358 C CA . LYS A 1 166 ? -11.874 -2.401 14.392 1.00 95.06 166 LYS A CA 1
ATOM 1359 C C . LYS A 1 166 ? -11.839 -1.335 13.293 1.00 95.06 166 LYS A C 1
ATOM 1361 O O . LYS A 1 166 ? -11.127 -0.340 13.410 1.00 95.06 166 LYS A O 1
ATOM 1366 N N . ASN A 1 167 ? -12.679 -1.507 12.271 1.00 96.88 167 ASN A N 1
ATOM 1367 C CA . ASN A 1 167 ? -12.878 -0.540 11.180 1.00 96.88 167 ASN A CA 1
ATOM 1368 C C . ASN A 1 167 ? -11.647 -0.323 10.288 1.00 96.88 167 ASN A C 1
ATOM 1370 O O . ASN A 1 167 ? -11.454 0.767 9.745 1.00 96.88 167 ASN A O 1
ATOM 1374 N N . HIS A 1 168 ? -10.818 -1.355 10.131 1.00 97.75 168 HIS A N 1
ATOM 1375 C CA . HIS A 1 168 ? -9.598 -1.309 9.332 1.00 97.75 168 HIS A CA 1
ATOM 1376 C C . HIS A 1 168 ? -9.703 -2.220 8.115 1.00 97.75 168 HIS A C 1
ATOM 1378 O O . HIS A 1 168 ? -9.944 -3.420 8.237 1.00 97.75 168 HIS A O 1
ATOM 1384 N N . TRP A 1 169 ? -9.500 -1.646 6.938 1.00 97.75 169 TRP A N 1
ATOM 1385 C CA . TRP A 1 169 ? -9.450 -2.371 5.677 1.00 97.75 169 TRP A CA 1
ATOM 1386 C C . TRP A 1 169 ? -8.029 -2.335 5.126 1.00 97.75 169 TRP A C 1
ATOM 1388 O O . TRP A 1 169 ? -7.342 -1.323 5.251 1.00 97.75 169 TRP A O 1
ATOM 1398 N N . VAL A 1 170 ? -7.591 -3.427 4.514 1.00 98.06 170 VAL A N 1
ATOM 1399 C CA . VAL A 1 170 ? -6.292 -3.530 3.842 1.00 98.06 170 VAL A CA 1
ATOM 1400 C C . VAL A 1 170 ? -6.555 -3.862 2.383 1.00 98.06 170 VAL A C 1
ATOM 1402 O O . VAL A 1 170 ? -7.191 -4.876 2.115 1.00 98.06 170 VAL A O 1
ATOM 1405 N N . VAL A 1 171 ? -6.091 -3.032 1.450 1.00 95.94 171 VAL A N 1
ATOM 1406 C CA . VAL A 1 171 ? -6.123 -3.371 0.021 1.00 95.94 171 VAL A CA 1
ATOM 1407 C C . VAL A 1 171 ? -4.838 -4.081 -0.381 1.00 95.94 171 VAL A C 1
ATOM 1409 O O . VAL A 1 171 ? -3.745 -3.643 -0.020 1.00 95.94 171 VAL A O 1
ATOM 1412 N N . VAL A 1 172 ? -4.992 -5.167 -1.133 1.00 94.44 172 VAL A N 1
ATOM 1413 C CA . VAL A 1 172 ? -3.922 -5.934 -1.767 1.00 94.44 172 VAL A CA 1
ATOM 1414 C C . VAL A 1 172 ? -4.237 -6.046 -3.253 1.00 94.44 172 VAL A C 1
ATOM 1416 O O . VAL A 1 172 ? -5.338 -6.451 -3.616 1.00 94.44 172 VAL A O 1
ATOM 1419 N N . TYR A 1 173 ? -3.264 -5.733 -4.102 1.00 91.00 173 TYR A N 1
ATOM 1420 C CA . TYR A 1 173 ? -3.313 -6.055 -5.525 1.00 91.00 173 TYR A CA 1
ATOM 1421 C C . TYR A 1 173 ? -2.588 -7.396 -5.699 1.00 91.00 173 TYR A C 1
ATOM 1423 O O . TYR A 1 173 ? -1.373 -7.439 -5.511 1.00 91.00 173 TYR A O 1
ATOM 1431 N N . PRO A 1 174 ? -3.311 -8.517 -5.897 1.00 84.94 174 PRO A N 1
ATOM 1432 C CA . PRO A 1 174 ? -2.720 -9.854 -5.852 1.00 84.94 174 PRO A CA 1
ATOM 1433 C C . PRO A 1 174 ? -1.975 -10.218 -7.140 1.00 84.94 174 PRO A C 1
ATOM 1435 O O . PRO A 1 174 ? -1.257 -11.216 -7.167 1.00 84.94 174 PRO A O 1
ATOM 1438 N N . GLU A 1 175 ? -2.158 -9.437 -8.201 1.00 74.12 175 GLU A N 1
ATOM 1439 C CA . GLU A 1 175 ? -1.356 -9.551 -9.408 1.00 74.12 175 GLU A CA 1
ATOM 1440 C C . GLU A 1 175 ? 0.111 -9.246 -9.098 1.00 74.12 175 GLU A C 1
ATOM 1442 O O . GLU A 1 175 ? 0.450 -8.262 -8.437 1.00 74.12 175 GLU A O 1
ATOM 1447 N N . GLN A 1 176 ? 0.988 -10.145 -9.539 1.00 64.81 176 GLN A N 1
ATOM 1448 C CA . GLN A 1 176 ? 2.415 -9.876 -9.543 1.00 64.81 176 GLN A CA 1
ATOM 1449 C C . GLN A 1 176 ? 2.668 -8.775 -10.581 1.00 64.81 176 GLN A C 1
ATOM 1451 O O . GLN A 1 176 ? 2.057 -8.801 -11.644 1.00 64.81 176 GLN A O 1
ATOM 1456 N N . GLU A 1 177 ? 3.506 -7.803 -10.218 1.00 63.69 177 GLU A N 1
ATOM 1457 C CA . GLU A 1 177 ? 3.827 -6.595 -10.993 1.00 63.69 177 GLU A CA 1
ATOM 1458 C C . GLU A 1 177 ? 3.863 -6.812 -12.517 1.00 63.69 177 GLU A C 1
ATOM 1460 O O . GLU A 1 177 ? 4.478 -7.775 -12.969 1.00 63.69 177 GLU A O 1
ATOM 1465 N N . LEU A 1 178 ? 3.251 -5.894 -13.283 1.00 43.81 178 LEU A N 1
ATOM 1466 C CA . LEU A 1 178 ? 3.394 -5.798 -14.743 1.00 43.81 178 LEU A CA 1
ATOM 1467 C C . LEU A 1 178 ? 4.653 -5.031 -15.153 1.00 43.81 178 LEU A C 1
ATOM 1469 O O . LEU A 1 178 ? 4.875 -3.891 -14.685 1.00 43.81 178 LEU A O 1
#

InterPro domains:
  IPR002123 Phospholipid/glycerol acyltransferase [PF01553] (79-175)

pLDDT: mean 89.94, std 8.86, range [43.81, 98.06]

Solvent-accessible surface area (backbone atoms only — not comparable to full-atom values): 10259 Å² total; per-residue (Å²): 112,88,79,62,99,53,49,67,57,32,55,50,37,47,56,50,26,57,76,70,69,40,69,65,49,75,31,56,92,84,60,70,84,73,55,7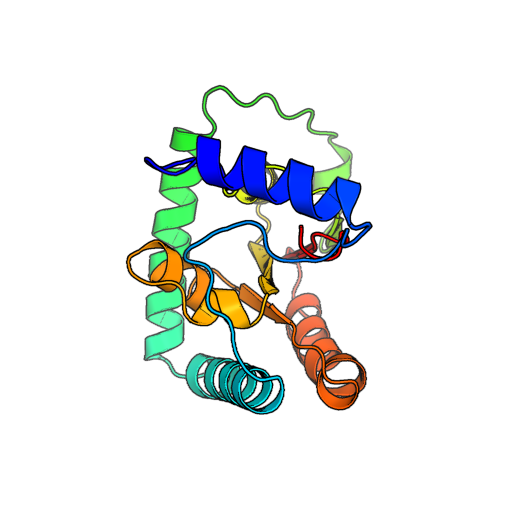2,72,56,37,50,52,50,50,53,51,51,59,66,52,55,72,38,71,66,44,47,52,50,23,53,50,40,42,51,53,48,63,61,47,30,59,68,79,37,67,89,60,88,74,91,76,66,77,69,59,66,74,52,52,56,48,80,46,74,49,84,85,90,46,83,63,59,62,38,64,56,47,45,52,28,53,76,59,69,30,50,62,29,36,55,39,58,39,50,49,58,69,41,65,71,72,62,12,52,40,51,70,22,45,53,53,44,68,47,59,105,38,71,66,44,60,73,56,48,49,55,52,56,50,48,66,50,63,77,40,80,31,30,34,36,41,40,56,83,66,73,58,79

Secondary structure (DSSP, 8-state):
--SSTTHHHHHHHHHHHHHTT-TTS---TTSPP--HHHHHHHHHHHHHHTTSHHHHHHHHHHHHHHHHHHHHHTTT------GGGGG-SSEEEE----STTTHHHHHHHHHHTT-EEEEEEEGGGGG--HHHHHHHHHSSEEEE-S-HHIIIIIHHHHHHHHHTSSSEEEEE--S---

Mean predicted aligned error: 4.76 Å

Organism: NCBI:txid525330

Radius of gyration: 16.97 Å; Cα contacts (8 Å, |Δi|>4): 200; chains: 1; bounding box: 44×31×44 Å

Sequence (178 aa):
MIIGKKRQEVIFNIKRCVKEKKFNAKVEPDDPVLSKKYCLKLVEKFWANHNSPFSKAINILARRILNVGTPLLTLNTKIDNPKSLGKISSAIITCNHYNQFDCLPLKRLAMKYHKRLYFVIEDTNLKLPNWIGFLMRNIDSIPVTASFRYLGRELPKYLNKIFSKKNHWVVVYPEQEL

Foldseek 3Di:
DPDDPCPVQLVVQCVVCVVVVVNQDDSDPPQDDDDLVVLVVLLVVLVVVCVDPVLLVLLVVLQVVLLVVLCVVCVVPDDDQDPVVLVAWEEEAEDACPDPCPVSSVVVNLVVSVAQEAEEDESSQCVDDDPSNSNCSRNNYDYDGPDPCCVVPVSVVVVCVQVVDTRYYYYDHPDNHD